Protein AF-0000000066900371 (afdb_homodimer)

InterPro domains:
  IPR001534 Transthyretin-like [PF01060] (32-111)
  IPR001534 Transthyretin-like [PTHR21700] (6-137)
  IPR038479 Transthyretin-like superfamily [G3DSA:2.60.40.3330] (25-135)

Structure (mmCIF, N/CA/C/O backbone):
data_AF-0000000066900371-model_v1
#
loop_
_entity.id
_entity.type
_entity.pdbx_description
1 polymer 'Uncharacterized protein'
#
loop_
_atom_site.group_PDB
_atom_site.id
_atom_site.type_symbol
_atom_site.label_atom_id
_atom_site.label_alt_id
_atom_site.label_comp_id
_atom_site.label_asym_id
_atom_site.label_entity_id
_atom_site.label_seq_id
_atom_site.pdbx_PDB_ins_code
_atom_site.Cartn_x
_atom_site.Cartn_y
_atom_site.Cartn_z
_atom_site.occupancy
_atom_site.B_iso_or_equiv
_atom_site.auth_seq_id
_atom_site.auth_comp_id
_atom_site.auth_asym_id
_atom_site.auth_atom_id
_atom_site.pdbx_PDB_model_num
ATOM 1 N N . MET A 1 1 ? -55.031 45.094 51.25 1 37.75 1 MET A N 1
ATOM 2 C CA . MET A 1 1 ? -53.656 44.938 50.781 1 37.75 1 MET A CA 1
ATOM 3 C C . MET A 1 1 ? -53.562 43.812 49.781 1 37.75 1 MET A C 1
ATOM 5 O O . MET A 1 1 ? -53.812 42.656 50.094 1 37.75 1 MET A O 1
ATOM 9 N N . ILE A 1 2 ? -53.969 44.094 48.469 1 46.59 2 ILE A N 1
ATOM 10 C CA . ILE A 1 2 ? -53.844 43.312 47.219 1 46.59 2 ILE A CA 1
ATOM 11 C C . ILE A 1 2 ? -52.406 42.812 47.062 1 46.59 2 ILE A C 1
ATOM 13 O O . ILE A 1 2 ? -51.469 43.625 47.062 1 46.59 2 ILE A O 1
ATOM 17 N N . PHE A 1 3 ? -52.031 41.625 47.625 1 47.84 3 PHE A N 1
ATOM 18 C CA . PHE A 1 3 ? -50.812 40.812 47.406 1 47.84 3 PHE A CA 1
ATOM 19 C C . PHE A 1 3 ? -50.531 40.719 45.906 1 47.84 3 PHE A C 1
ATOM 21 O O . PHE A 1 3 ? -51.281 40.062 45.156 1 47.84 3 PHE A O 1
ATOM 28 N N . CYS A 1 4 ? -50.031 41.781 45.219 1 42.09 4 CYS A N 1
ATOM 29 C CA . CYS A 1 4 ? -49.438 41.75 43.906 1 42.09 4 CYS A CA 1
ATOM 30 C C . CYS A 1 4 ? -48.406 40.625 43.781 1 42.09 4 CYS A C 1
ATOM 32 O O . CYS A 1 4 ? -47.375 40.656 44.469 1 42.09 4 CYS A O 1
ATOM 34 N N . TYR A 1 5 ? -48.812 39.344 43.625 1 45.69 5 TYR A N 1
ATOM 35 C CA . TYR A 1 5 ? -47.938 38.281 43.156 1 45.69 5 TYR A CA 1
ATOM 36 C C . TYR A 1 5 ? -47.094 38.719 42 1 45.69 5 TYR A C 1
ATOM 38 O O . TYR A 1 5 ? -47.625 39 40.906 1 45.69 5 TYR A O 1
ATOM 46 N N . LEU A 1 6 ? -46.094 39.594 42.188 1 44.38 6 LEU A N 1
ATOM 47 C CA . LEU A 1 6 ? -45 39.781 41.219 1 44.38 6 LEU A CA 1
ATOM 48 C C . LEU A 1 6 ? -44.562 38.438 40.688 1 44.38 6 LEU A C 1
ATOM 50 O O . LEU A 1 6 ? -44 37.594 41.438 1 44.38 6 LEU A O 1
ATOM 54 N N . PHE A 1 7 ? -45.25 37.812 39.75 1 47.62 7 PHE A N 1
ATOM 55 C CA . PHE A 1 7 ? -44.719 36.781 38.875 1 47.62 7 PHE A CA 1
ATOM 56 C C . PHE A 1 7 ? -43.344 37.156 38.344 1 47.62 7 PHE A C 1
ATOM 58 O O . PHE A 1 7 ? -43.219 38.062 37.531 1 47.62 7 PHE A O 1
ATOM 65 N N . VAL A 1 8 ? -42.344 37.156 39.25 1 44.81 8 VAL A N 1
ATOM 66 C CA . VAL A 1 8 ? -40.969 37.125 38.719 1 44.81 8 VAL A CA 1
ATOM 67 C C . VAL A 1 8 ? -40.844 36.094 37.625 1 44.81 8 VAL A C 1
ATOM 69 O O . VAL A 1 8 ? -40.969 34.875 37.875 1 44.81 8 VAL A O 1
ATOM 72 N N . LEU A 1 9 ? -41.406 36.312 36.469 1 45.47 9 LEU A N 1
ATOM 73 C CA . LEU A 1 9 ? -40.969 35.594 35.281 1 45.47 9 LEU A CA 1
ATOM 74 C C . LEU A 1 9 ? -39.438 35.469 35.219 1 45.47 9 LEU A C 1
ATOM 76 O O . LEU A 1 9 ? -38.781 36.5 35 1 45.47 9 LEU A O 1
ATOM 80 N N . PHE A 1 10 ? -38.844 34.688 36.156 1 49.06 10 PHE A N 1
ATOM 81 C CA . PHE A 1 10 ? -37.5 34.25 35.844 1 49.06 10 PHE A CA 1
ATOM 82 C C . PHE A 1 10 ? -37.375 33.875 34.375 1 49.06 10 PHE A C 1
ATOM 84 O O . PHE A 1 10 ? -37.906 32.844 33.969 1 49.06 10 PHE A O 1
ATOM 91 N N . GLY A 1 11 ? -37.5 34.875 33.5 1 44.97 11 GLY A N 1
ATOM 92 C CA . GLY A 1 11 ? -36.969 34.594 32.156 1 44.97 11 GLY A CA 1
ATOM 93 C C . GLY A 1 11 ? -35.688 33.812 32.188 1 44.97 11 GLY A C 1
ATOM 94 O O . GLY A 1 11 ? -34.625 34.344 32.562 1 44.97 11 GLY A O 1
ATOM 95 N N . LEU A 1 12 ? -35.656 32.531 32.625 1 49.94 12 LEU A N 1
ATOM 96 C CA . LEU A 1 12 ? -34.562 31.656 32.25 1 49.94 12 LEU A CA 1
ATOM 97 C C . LEU A 1 12 ? -34.062 31.984 30.844 1 49.94 12 LEU A C 1
ATOM 99 O O . LEU A 1 12 ? -34.688 31.656 29.844 1 49.94 12 LEU A O 1
ATOM 103 N N . GLY A 1 13 ? -33.469 33.156 30.688 1 48.66 13 GLY A N 1
ATOM 104 C CA . GLY A 1 13 ? -32.719 33.281 29.469 1 48.66 13 GLY A CA 1
ATOM 105 C C . GLY A 1 13 ? -31.906 32.062 29.109 1 48.66 13 GLY A C 1
ATOM 106 O O . GLY A 1 13 ? -31.094 31.594 29.922 1 48.66 13 GLY A O 1
ATOM 107 N N . ALA A 1 14 ? -32.469 31.141 28.312 1 50.81 14 ALA A N 1
ATOM 108 C CA . ALA A 1 14 ? -31.672 30.141 27.609 1 50.81 14 ALA A CA 1
ATOM 109 C C . ALA A 1 14 ? -30.344 30.719 27.125 1 50.81 14 ALA A C 1
ATOM 111 O O . ALA A 1 14 ? -30.312 31.516 26.188 1 50.81 14 ALA A O 1
ATOM 112 N N . PHE A 1 15 ? -29.469 30.953 28.047 1 50.47 15 PHE A N 1
ATOM 113 C CA . PHE A 1 15 ? -28.109 31.094 27.5 1 50.47 15 PHE A CA 1
ATOM 114 C C . PHE A 1 15 ? -27.797 29.953 26.531 1 50.47 15 PHE A C 1
ATOM 116 O O . PHE A 1 15 ? -27.734 28.797 26.922 1 50.47 15 PHE A O 1
ATOM 123 N N . SER A 1 16 ? -28.266 30.094 25.328 1 50.72 16 SER A N 1
ATOM 124 C CA . SER A 1 16 ? -27.641 29.266 24.312 1 50.72 16 SER A CA 1
ATOM 125 C C . SER A 1 16 ? -26.125 29.266 24.453 1 50.72 16 SER A C 1
ATOM 127 O O . SER A 1 16 ? -25.484 30.281 24.203 1 50.72 16 SER A O 1
ATOM 129 N N . VAL A 1 17 ? -25.625 28.578 25.453 1 52.56 17 VAL A N 1
ATOM 130 C CA . VAL A 1 17 ? -24.203 28.266 25.312 1 52.56 17 VAL A CA 1
ATOM 131 C C . VAL A 1 17 ? -23.906 27.812 23.891 1 52.56 17 VAL A C 1
ATOM 133 O O . VAL A 1 17 ? -24.328 26.734 23.484 1 52.56 17 VAL A O 1
ATOM 136 N N . ASN A 1 18 ? -24.016 28.688 22.938 1 49.22 18 ASN A N 1
ATOM 137 C CA . ASN A 1 18 ? -23.312 28.312 21.719 1 49.22 18 ASN A CA 1
ATOM 138 C C . ASN A 1 18 ? -21.953 27.719 22.016 1 49.22 18 ASN A C 1
ATOM 140 O O . ASN A 1 18 ? -21.016 28.422 22.391 1 49.22 18 ASN A O 1
ATOM 144 N N . THR A 1 19 ? -21.906 26.641 22.703 1 54.75 19 THR A N 1
ATOM 145 C CA . THR A 1 19 ? -20.609 25.969 22.656 1 54.75 19 THR A CA 1
ATOM 146 C C . THR A 1 19 ? -20.031 25.984 21.25 1 54.75 19 THR A C 1
ATOM 148 O O . THR A 1 19 ? -20.469 25.234 20.375 1 54.75 19 THR A O 1
ATOM 151 N N . GLY A 1 20 ? -19.781 27.094 20.703 1 54.5 20 GLY A N 1
ATOM 152 C CA . GLY A 1 20 ? -19.109 27.188 19.422 1 54.5 20 GLY A CA 1
ATOM 153 C C . GLY A 1 20 ? -18.062 26.109 19.203 1 54.5 20 GLY A C 1
ATOM 154 O O . GLY A 1 20 ? -17.062 26.062 19.938 1 54.5 20 GLY A O 1
ATOM 155 N N . VAL A 1 21 ? -18.516 24.953 18.922 1 59.62 21 VAL A N 1
ATOM 156 C CA . VAL A 1 21 ? -17.531 23.984 18.438 1 59.62 21 VAL A CA 1
ATOM 157 C C . VAL A 1 21 ? -16.562 24.656 17.469 1 59.62 21 VAL A C 1
ATOM 159 O O . VAL A 1 21 ? -16.984 25.219 16.469 1 59.62 21 VAL A O 1
ATOM 162 N N . THR A 1 22 ? -15.469 25.266 17.922 1 71.81 22 THR A N 1
ATOM 163 C CA . THR A 1 22 ? -14.547 26.031 17.094 1 71.81 22 THR A CA 1
ATOM 164 C C . THR A 1 22 ? -13.68 25.109 16.25 1 71.81 22 THR A C 1
ATOM 166 O O . THR A 1 22 ? -13.289 24.031 16.703 1 71.81 22 THR A O 1
ATOM 169 N N . ASP A 1 23 ? -13.695 25.375 14.969 1 77.06 23 ASP A N 1
ATOM 170 C CA . ASP A 1 23 ? -12.773 24.75 14.023 1 77.06 23 ASP A CA 1
ATOM 171 C C . ASP A 1 23 ? -11.328 24.906 14.5 1 77.06 23 ASP A C 1
ATOM 173 O O . ASP A 1 23 ? -10.977 25.906 15.125 1 77.06 23 ASP A O 1
ATOM 177 N N . SER A 1 24 ? -10.641 23.859 14.547 1 87.75 24 SER A N 1
ATOM 178 C CA . SER A 1 24 ? -9.211 23.906 14.828 1 87.75 24 SER A CA 1
ATOM 179 C C . SER A 1 24 ? -8.391 23.594 13.578 1 87.75 24 SER A C 1
ATOM 181 O O . SER A 1 24 ? -8.812 22.797 12.742 1 87.75 24 SER A O 1
ATOM 183 N N . ILE A 1 25 ? -7.273 24.359 13.461 1 91.69 25 ILE A N 1
ATOM 184 C CA . ILE A 1 25 ? -6.355 24.078 12.367 1 91.69 25 ILE A CA 1
ATOM 185 C C . ILE A 1 25 ? -5.555 22.812 12.664 1 91.69 25 ILE A C 1
ATOM 187 O O . ILE A 1 25 ? -4.941 22.703 13.727 1 91.69 25 ILE A O 1
ATOM 191 N N . GLN A 1 26 ? -5.641 21.891 11.812 1 95.56 26 GLN A N 1
ATOM 192 C CA . GLN A 1 26 ? -4.918 20.625 11.922 1 95.56 26 GLN A CA 1
ATOM 193 C C . GLN A 1 26 ? -4.066 20.375 10.68 1 95.56 26 GLN A C 1
ATOM 195 O O . GLN A 1 26 ? -4.512 20.609 9.555 1 95.56 26 GLN A O 1
ATOM 200 N N . GLY A 1 27 ? -2.766 19.969 10.906 1 97.19 27 GLY A N 1
ATOM 201 C CA . GLY A 1 27 ? -1.865 19.703 9.789 1 97.19 27 GLY A CA 1
ATOM 202 C C . GLY A 1 27 ? -1.035 18.453 9.984 1 97.19 27 GLY A C 1
ATOM 203 O O . GLY A 1 27 ? -1.006 17.875 11.07 1 97.19 27 GLY A O 1
ATOM 204 N N . VAL A 1 28 ? -0.455 18.047 8.938 1 97.81 28 VAL A N 1
ATOM 205 C CA . VAL A 1 28 ? 0.436 16.891 8.961 1 97.81 28 VAL A CA 1
ATOM 206 C C . VAL A 1 28 ? 1.537 17.062 7.918 1 97.81 28 VAL A C 1
ATOM 208 O O . VAL A 1 28 ? 1.296 17.609 6.836 1 97.81 28 VAL A O 1
ATOM 211 N N . THR A 1 29 ? 2.686 16.672 8.281 1 98.75 29 THR A N 1
ATOM 212 C CA . THR A 1 29 ? 3.805 16.594 7.348 1 98.75 29 THR A CA 1
ATOM 213 C C . THR A 1 29 ? 4.094 15.148 6.973 1 98.75 29 THR A C 1
ATOM 215 O O . THR A 1 29 ? 4.105 14.266 7.84 1 98.75 29 THR A O 1
ATOM 218 N N . VAL A 1 30 ? 4.219 14.906 5.676 1 98.69 30 VAL A N 1
ATOM 219 C CA . VAL A 1 30 ? 4.582 13.57 5.211 1 98.69 30 VAL A CA 1
ATOM 220 C C . VAL A 1 30 ? 5.91 13.625 4.457 1 98.69 30 VAL A C 1
ATOM 222 O O . VAL A 1 30 ? 6.121 14.508 3.623 1 98.69 30 VAL A O 1
ATOM 225 N N . ILE A 1 31 ? 6.797 12.727 4.805 1 98.81 31 ILE A N 1
ATOM 226 C CA . ILE A 1 31 ? 8.078 12.648 4.109 1 98.81 31 ILE A CA 1
ATOM 227 C C . ILE A 1 31 ? 8.305 11.219 3.617 1 98.81 31 ILE A C 1
ATOM 229 O O . ILE A 1 31 ? 7.707 10.273 4.133 1 98.81 31 ILE A O 1
ATOM 233 N N . GLY A 1 32 ? 9.125 11.094 2.627 1 98.62 32 GLY A N 1
ATOM 234 C CA . GLY A 1 32 ? 9.508 9.797 2.092 1 98.62 32 GLY A CA 1
ATOM 235 C C . GLY A 1 32 ? 10.406 9.891 0.872 1 98.62 32 GLY A C 1
ATOM 236 O O . GLY A 1 32 ? 10.836 10.984 0.495 1 98.62 32 GLY A O 1
ATOM 237 N N . LYS A 1 33 ? 10.75 8.719 0.377 1 98.56 33 LYS A N 1
ATOM 238 C CA . LYS A 1 33 ? 11.547 8.586 -0.844 1 98.56 33 LYS A CA 1
ATOM 239 C C . LYS A 1 33 ? 10.867 7.656 -1.843 1 98.56 33 LYS A C 1
ATOM 241 O O . LYS A 1 33 ? 10.469 6.543 -1.489 1 98.56 33 LYS A O 1
ATOM 246 N N . LEU A 1 34 ? 10.789 8.117 -3.047 1 98.56 34 LEU A N 1
ATOM 247 C CA . LEU A 1 34 ? 10.102 7.359 -4.09 1 98.56 34 LEU A CA 1
ATOM 248 C C . LEU A 1 34 ? 11.102 6.562 -4.922 1 98.56 34 LEU A C 1
ATOM 250 O O . LEU A 1 34 ? 12.133 7.094 -5.336 1 98.56 34 LEU A O 1
ATOM 254 N N . THR A 1 35 ? 10.734 5.312 -5.102 1 97.56 35 THR A N 1
ATOM 255 C CA . THR A 1 35 ? 11.57 4.477 -5.953 1 97.56 35 THR A CA 1
ATOM 256 C C . THR A 1 35 ? 10.727 3.746 -6.992 1 97.56 35 THR A C 1
ATOM 258 O O . THR A 1 35 ? 9.555 3.455 -6.754 1 97.56 35 THR A O 1
ATOM 261 N N . CYS A 1 36 ? 11.32 3.457 -8.094 1 96.06 36 CYS A N 1
ATOM 262 C CA . CYS A 1 36 ? 10.867 2.518 -9.109 1 96.06 36 CYS A CA 1
ATOM 263 C C . CYS A 1 36 ? 11.922 1.456 -9.383 1 96.06 36 CYS A C 1
ATOM 265 O O . CYS A 1 36 ? 12.977 1.757 -9.945 1 96.06 36 CYS A O 1
ATOM 267 N N . GLY A 1 37 ? 11.531 0.237 -9 1 93.94 37 GLY A N 1
ATOM 268 C CA . GLY A 1 37 ? 12.625 -0.718 -8.898 1 93.94 37 GLY A CA 1
ATOM 269 C C . GLY A 1 37 ? 13.664 -0.333 -7.859 1 93.94 37 GLY A C 1
ATOM 270 O O . GLY A 1 37 ? 13.32 -0.07 -6.703 1 93.94 37 GLY A O 1
ATOM 271 N N . THR A 1 38 ? 14.867 -0.348 -8.219 1 93.19 38 THR A N 1
ATOM 272 C CA . THR A 1 38 ? 15.938 -0.02 -7.285 1 93.19 38 THR A CA 1
ATOM 273 C C . THR A 1 38 ? 16.359 1.44 -7.43 1 93.19 38 THR A C 1
ATOM 275 O O . THR A 1 38 ? 17.234 1.913 -6.715 1 93.19 38 THR A O 1
ATOM 278 N N . LYS A 1 39 ? 15.656 2.133 -8.273 1 95.25 39 LYS A N 1
ATOM 279 C CA . LYS A 1 39 ? 16.109 3.49 -8.578 1 95.25 39 LYS A CA 1
ATOM 280 C C . LYS A 1 39 ? 15.203 4.527 -7.926 1 95.25 39 LYS A C 1
ATOM 282 O O . LYS A 1 39 ? 13.977 4.395 -7.949 1 95.25 39 LYS A O 1
ATOM 287 N N . SER A 1 40 ? 15.875 5.543 -7.449 1 97.44 40 SER A N 1
ATOM 288 C CA . SER A 1 40 ? 15.125 6.711 -7 1 97.44 40 SER A CA 1
ATOM 289 C C . SER A 1 40 ? 14.578 7.504 -8.18 1 97.44 40 SER A C 1
ATOM 291 O O . SER A 1 40 ? 15.25 7.66 -9.195 1 97.44 40 SER A O 1
ATOM 293 N N . ILE A 1 41 ? 13.383 8.023 -7.992 1 96.38 41 ILE A N 1
ATOM 294 C CA . ILE A 1 41 ? 12.773 8.711 -9.125 1 96.38 41 ILE A CA 1
ATOM 295 C C . ILE A 1 41 ? 12.461 10.156 -8.75 1 96.38 41 ILE A C 1
ATOM 297 O O . ILE A 1 41 ? 11.852 10.414 -7.707 1 96.38 41 ILE A O 1
ATOM 301 N N . SER A 1 42 ? 12.883 11.039 -9.602 1 96.75 42 SER A N 1
ATOM 302 C CA . SER A 1 42 ? 12.672 12.469 -9.398 1 96.75 42 SER A CA 1
ATOM 303 C C . SER A 1 42 ? 11.477 12.969 -10.203 1 96.75 42 SER A C 1
ATOM 305 O O . SER A 1 42 ? 11.039 12.312 -11.148 1 96.75 42 SER A O 1
ATOM 307 N N . GLY A 1 43 ? 10.906 14.07 -9.758 1 96.88 43 GLY A N 1
ATOM 308 C CA . GLY A 1 43 ? 9.891 14.75 -10.531 1 96.88 43 GLY A CA 1
ATOM 309 C C . GLY A 1 43 ? 8.516 14.117 -10.422 1 96.88 43 GLY A C 1
ATOM 310 O O . GLY A 1 43 ? 7.656 14.328 -11.273 1 96.88 43 GLY A O 1
ATOM 311 N N . VAL A 1 44 ? 8.375 13.32 -9.438 1 97.31 44 VAL A N 1
ATOM 312 C CA . VAL A 1 44 ? 7.086 12.664 -9.227 1 97.31 44 VAL A CA 1
ATOM 313 C C . VAL A 1 44 ? 6.168 13.578 -8.414 1 97.31 44 VAL A C 1
ATOM 315 O O . VAL A 1 44 ? 6.57 14.117 -7.383 1 97.31 44 VAL A O 1
ATOM 318 N N . GLU A 1 45 ? 4.973 13.68 -8.875 1 98 45 GLU A N 1
ATOM 319 C CA . GLU A 1 45 ? 3.98 14.531 -8.219 1 98 45 GLU A CA 1
ATOM 320 C C . GLU A 1 45 ? 3.4 13.852 -6.98 1 98 45 GLU A C 1
ATOM 322 O O . GLU A 1 45 ? 2.908 12.719 -7.062 1 98 45 GLU A O 1
ATOM 327 N N . VAL A 1 46 ? 3.469 14.602 -5.859 1 98.75 46 VAL A N 1
ATOM 328 C CA . VAL A 1 46 ? 2.928 14.141 -4.582 1 98.75 46 VAL A CA 1
ATOM 329 C C . VAL A 1 46 ? 1.941 15.172 -4.039 1 98.75 46 VAL A C 1
ATOM 331 O O . VAL A 1 46 ? 2.303 16.328 -3.82 1 98.75 46 VAL A O 1
ATOM 334 N N . GLN A 1 47 ? 0.717 14.656 -3.803 1 98.56 47 GLN A N 1
ATOM 335 C CA . GLN A 1 47 ? -0.327 15.539 -3.291 1 98.56 47 GLN A CA 1
ATOM 336 C C . GLN A 1 47 ? -0.818 15.07 -1.923 1 98.56 47 GLN A C 1
ATOM 338 O O . GLN A 1 47 ? -0.924 13.867 -1.67 1 98.56 47 GLN A O 1
ATOM 343 N N . ILE A 1 48 ? -1.155 16.047 -1.104 1 98.56 48 ILE A N 1
ATOM 344 C CA . ILE A 1 48 ? -1.827 15.742 0.154 1 98.56 48 ILE A CA 1
ATOM 345 C C . ILE A 1 48 ? -3.244 16.312 0.133 1 98.56 48 ILE A C 1
ATOM 347 O O . ILE A 1 48 ? -3.451 17.469 -0.243 1 98.56 48 ILE A O 1
ATOM 351 N N . TRP A 1 49 ? -4.141 15.414 0.438 1 97 49 TRP A N 1
ATOM 352 C CA . TRP A 1 49 ? -5.57 15.703 0.38 1 97 49 TRP A CA 1
ATOM 353 C C . TRP A 1 49 ? -6.219 15.531 1.748 1 97 49 TRP A C 1
ATOM 355 O O . TRP A 1 49 ? -5.668 14.852 2.621 1 97 49 TRP A O 1
ATOM 365 N N . ASN A 1 50 ? -7.293 16.188 1.987 1 96.81 50 ASN A N 1
ATOM 366 C CA . ASN A 1 50 ? -8.164 15.953 3.133 1 96.81 50 ASN A CA 1
ATOM 367 C C . ASN A 1 50 ? -9.531 15.422 2.695 1 96.81 50 ASN A C 1
ATOM 369 O O . ASN A 1 50 ? -10.219 16.047 1.893 1 96.81 50 ASN A O 1
ATOM 373 N N . LYS A 1 51 ? -9.812 14.258 3.23 1 93.81 51 LYS A N 1
ATOM 374 C CA . LYS A 1 51 ? -11.094 13.641 2.906 1 93.81 51 LYS A CA 1
ATOM 375 C C . LYS A 1 51 ? -12.242 14.352 3.617 1 93.81 51 LYS A C 1
ATOM 377 O O . LYS A 1 51 ? -12.141 14.664 4.805 1 93.81 51 LYS A O 1
ATOM 382 N N . ASN A 1 52 ? -13.312 14.523 2.912 1 87.12 52 ASN A N 1
ATOM 383 C CA . ASN A 1 52 ? -14.523 15.117 3.477 1 87.12 52 ASN A CA 1
ATOM 384 C C . ASN A 1 52 ? -15.727 14.195 3.307 1 87.12 52 ASN A C 1
ATOM 386 O O . ASN A 1 52 ? -15.734 13.328 2.426 1 87.12 52 ASN A O 1
ATOM 390 N N . THR A 1 53 ? -16.672 14.312 4.176 1 81.06 53 THR A N 1
ATOM 391 C CA . THR A 1 53 ? -17.875 13.469 4.121 1 81.06 53 THR A CA 1
ATOM 392 C C . THR A 1 53 ? -18.953 14.117 3.266 1 81.06 53 THR A C 1
ATOM 394 O O . THR A 1 53 ? -19.594 13.445 2.463 1 81.06 53 THR A O 1
ATOM 397 N N . ASP A 1 54 ? -19.141 15.367 3.332 1 80 54 ASP A N 1
ATOM 398 C CA . ASP A 1 54 ? -20.297 16.016 2.746 1 80 54 ASP A CA 1
ATOM 399 C C . ASP A 1 54 ? -19.922 16.766 1.468 1 80 54 ASP A C 1
ATOM 401 O O . ASP A 1 54 ? -20.781 17.031 0.623 1 80 54 ASP A O 1
ATOM 405 N N . ASP A 1 55 ? -18.766 17.125 1.34 1 82.12 55 ASP A N 1
ATOM 406 C CA . ASP A 1 55 ? -18.281 17.844 0.169 1 82.12 55 ASP A CA 1
ATOM 407 C C . ASP A 1 55 ? -17.047 17.172 -0.429 1 82.12 55 ASP A C 1
ATOM 409 O O . ASP A 1 55 ? -16.516 16.234 0.152 1 82.12 55 ASP A O 1
ATOM 413 N N . PRO A 1 56 ? -16.719 17.578 -1.689 1 88.38 56 PRO A N 1
ATOM 414 C CA . PRO A 1 56 ? -15.531 17 -2.311 1 88.38 56 PRO A CA 1
ATOM 415 C C . PRO A 1 56 ? -14.273 17.156 -1.457 1 88.38 56 PRO A C 1
ATOM 417 O O . PRO A 1 56 ? -14.172 18.109 -0.682 1 88.38 56 PRO A O 1
ATOM 420 N N . ASP A 1 57 ? -13.359 16.203 -1.676 1 92.62 57 ASP A N 1
ATOM 421 C CA . ASP A 1 57 ? -12.086 16.25 -0.954 1 92.62 57 ASP A CA 1
ATOM 422 C C . ASP A 1 57 ? -11.312 17.516 -1.295 1 92.62 57 ASP A C 1
ATOM 424 O O . ASP A 1 57 ? -11.461 18.062 -2.391 1 92.62 57 ASP A O 1
ATOM 428 N N . ASP A 1 58 ? -10.508 17.984 -0.328 1 94.19 58 ASP A N 1
ATOM 429 C CA . ASP A 1 58 ? -9.719 19.188 -0.517 1 94.19 58 ASP A CA 1
ATOM 430 C C . ASP A 1 58 ? -8.258 18.859 -0.803 1 94.19 58 ASP A C 1
ATOM 432 O O . ASP A 1 58 ? -7.629 18.109 -0.055 1 94.19 58 ASP A O 1
ATOM 436 N N . LEU A 1 59 ? -7.801 19.438 -1.886 1 96.81 59 LEU A N 1
ATOM 437 C CA . LEU A 1 59 ? -6.359 19.422 -2.104 1 96.81 59 LEU A CA 1
ATOM 438 C C . LEU A 1 59 ? -5.664 20.438 -1.206 1 96.81 59 LEU A C 1
ATOM 440 O O . LEU A 1 59 ? -5.938 21.641 -1.291 1 96.81 59 LEU A O 1
ATOM 444 N N . LEU A 1 60 ? -4.773 19.938 -0.385 1 97.94 60 LEU A N 1
ATOM 445 C CA . LEU A 1 60 ? -4.145 20.828 0.59 1 97.94 60 LEU A CA 1
ATOM 446 C C . LEU A 1 60 ? -2.83 21.375 0.051 1 97.94 60 LEU A C 1
ATOM 448 O O . LEU A 1 60 ? -2.486 22.531 0.312 1 97.94 60 LEU A O 1
ATOM 452 N N . ASN A 1 61 ? -2.092 20.516 -0.592 1 98.62 61 ASN A N 1
ATOM 453 C CA . ASN A 1 61 ? -0.792 20.922 -1.116 1 98.62 61 ASN A CA 1
ATOM 454 C C . ASN A 1 61 ? -0.273 19.938 -2.158 1 98.62 61 ASN A C 1
ATOM 456 O O . ASN A 1 61 ? -0.76 18.812 -2.25 1 98.62 61 ASN A O 1
ATOM 460 N N . THR A 1 62 ? 0.636 20.391 -2.982 1 98.69 62 THR A N 1
ATOM 461 C CA . THR A 1 62 ? 1.329 19.578 -3.977 1 98.69 62 THR A CA 1
ATOM 462 C C . THR A 1 62 ? 2.836 19.797 -3.906 1 98.69 62 THR A C 1
ATOM 464 O O . THR A 1 62 ? 3.291 20.938 -3.732 1 98.69 62 THR A O 1
ATOM 467 N N . THR A 1 63 ? 3.557 18.781 -3.994 1 98.75 63 THR A N 1
ATOM 468 C CA . THR A 1 63 ? 5.008 18.859 -4.113 1 98.75 63 THR A CA 1
ATOM 469 C C . THR A 1 63 ? 5.52 17.875 -5.16 1 98.75 63 THR A C 1
ATOM 471 O O . THR A 1 63 ? 4.734 17.156 -5.789 1 98.75 63 THR A O 1
ATOM 474 N N . TYR A 1 64 ? 6.867 17.859 -5.398 1 98.69 64 TYR A N 1
ATOM 475 C CA . TYR A 1 64 ? 7.523 16.953 -6.324 1 98.69 64 TYR A CA 1
ATOM 476 C C . TYR A 1 64 ? 8.781 16.359 -5.707 1 98.69 64 TYR A C 1
ATOM 478 O O . TYR A 1 64 ? 9.5 17.047 -4.973 1 98.69 64 TYR A O 1
ATOM 486 N N . SER A 1 65 ? 8.938 15.102 -6.016 1 98.75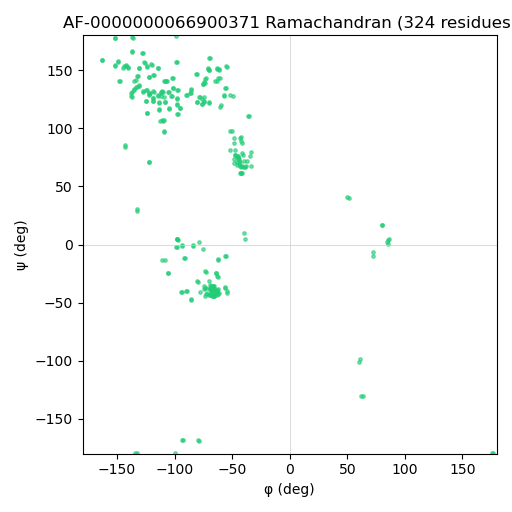 65 SER A N 1
ATOM 487 C CA . SER A 1 65 ? 10.156 14.484 -5.508 1 98.75 65 SER A CA 1
ATOM 488 C C . SER A 1 65 ? 11.406 15.133 -6.102 1 98.75 65 SER A C 1
ATOM 490 O O . SER A 1 65 ? 11.383 15.586 -7.246 1 98.75 65 SER A O 1
ATOM 492 N N . ASP A 1 66 ? 12.469 15.109 -5.355 1 98.56 66 ASP A N 1
ATOM 493 C CA . ASP A 1 66 ? 13.711 15.734 -5.801 1 98.56 66 ASP A CA 1
ATOM 494 C C . ASP A 1 66 ? 14.602 14.727 -6.52 1 98.56 66 ASP A C 1
ATOM 496 O O . ASP A 1 66 ? 14.156 13.641 -6.895 1 98.56 66 ASP A O 1
ATOM 500 N N . ALA A 1 67 ? 15.852 15.086 -6.762 1 97.81 67 ALA A N 1
ATOM 501 C CA . ALA A 1 67 ? 16.781 14.289 -7.555 1 97.81 67 ALA A CA 1
ATOM 502 C C . ALA A 1 67 ? 17.062 12.945 -6.883 1 97.81 67 ALA A C 1
ATOM 504 O O . ALA A 1 67 ? 17.438 11.977 -7.551 1 97.81 67 ALA A O 1
ATOM 505 N N . LYS A 1 68 ? 16.906 12.891 -5.625 1 98.06 68 LYS A N 1
ATOM 506 C CA . LYS A 1 68 ? 17.156 11.648 -4.891 1 98.06 68 LYS A CA 1
ATOM 507 C C . LYS A 1 68 ? 15.859 10.891 -4.629 1 98.06 68 LYS A C 1
ATOM 509 O O . LYS A 1 68 ? 15.852 9.906 -3.891 1 98.06 68 LYS A O 1
ATOM 514 N N . GLY A 1 69 ? 14.781 11.367 -5.137 1 98.5 69 GLY A N 1
ATOM 515 C CA . GLY A 1 69 ? 13.477 10.734 -4.965 1 98.5 69 GLY A CA 1
ATOM 516 C C . GLY A 1 69 ? 12.781 11.156 -3.686 1 98.5 69 GLY A C 1
ATOM 517 O O . GLY A 1 69 ? 11.711 10.633 -3.359 1 98.5 69 GLY A O 1
ATOM 518 N N . ALA A 1 70 ? 13.383 12.086 -2.961 1 98.81 70 ALA A N 1
ATOM 519 C CA . ALA A 1 70 ? 12.828 12.492 -1.673 1 98.81 70 ALA A CA 1
ATOM 520 C C . ALA A 1 70 ? 11.703 13.508 -1.857 1 98.81 70 ALA A C 1
ATOM 522 O O . ALA A 1 70 ? 11.742 14.328 -2.779 1 98.81 70 ALA A O 1
ATOM 523 N N . PHE A 1 71 ? 10.742 13.43 -0.972 1 98.81 71 PHE A N 1
ATOM 524 C CA . PHE A 1 71 ? 9.688 14.438 -0.959 1 98.81 71 PHE A CA 1
ATOM 525 C C . PHE A 1 71 ? 9.312 14.812 0.471 1 98.81 71 PHE A C 1
ATOM 527 O O . PHE A 1 71 ? 9.531 14.031 1.398 1 98.81 71 PHE A O 1
ATOM 534 N N . GLU A 1 72 ? 8.867 15.992 0.617 1 98.88 72 GLU A N 1
ATOM 535 C CA . GLU A 1 72 ? 8.227 16.531 1.815 1 98.88 72 GLU A CA 1
ATOM 536 C C . GLU A 1 72 ? 7.004 17.375 1.46 1 98.88 72 GLU A C 1
ATOM 538 O O . GLU A 1 72 ? 7.078 18.266 0.615 1 98.88 72 GLU A O 1
ATOM 543 N N . VAL A 1 73 ? 5.891 17.016 2.1 1 98.81 73 VAL A N 1
ATOM 544 C CA . VAL A 1 73 ? 4.68 17.781 1.812 1 98.81 73 VAL A CA 1
ATOM 545 C C . VAL A 1 73 ? 3.926 18.062 3.111 1 98.81 73 VAL A C 1
ATOM 547 O O . VAL A 1 73 ? 3.766 17.172 3.947 1 98.81 73 VAL A O 1
ATOM 550 N N . TYR A 1 74 ? 3.588 19.25 3.266 1 98.69 74 TYR A N 1
ATOM 551 C CA . TYR A 1 74 ? 2.77 19.688 4.395 1 98.69 74 TYR A CA 1
ATOM 552 C C . TYR A 1 74 ? 1.376 20.094 3.93 1 98.69 74 TYR A C 1
ATOM 554 O O . TYR A 1 74 ? 1.227 20.766 2.91 1 98.69 74 TYR A O 1
ATOM 562 N N . GLY A 1 75 ? 0.392 19.562 4.637 1 98.38 75 GLY A N 1
ATOM 563 C CA . GLY A 1 75 ? -0.982 19.984 4.414 1 98.38 75 GLY A CA 1
ATOM 564 C C . GLY A 1 75 ? -1.723 20.312 5.695 1 98.38 75 GLY A C 1
ATOM 565 O O . GLY A 1 75 ? -1.491 19.688 6.73 1 98.38 75 GLY A O 1
ATOM 566 N N . GLU A 1 76 ? -2.547 21.266 5.605 1 96.88 76 GLU A N 1
ATOM 567 C CA . GLU A 1 76 ? -3.371 21.625 6.758 1 96.88 76 GLU A CA 1
ATOM 568 C C . GLU A 1 76 ? -4.777 22.031 6.324 1 96.88 76 GLU A C 1
ATOM 570 O O . GLU A 1 76 ? -5.004 22.375 5.16 1 96.88 76 GLU A O 1
ATOM 575 N N . ASP A 1 77 ? -5.668 21.859 7.211 1 94.19 77 ASP A N 1
ATOM 576 C CA . ASP A 1 77 ? -7.062 22.234 7 1 94.19 77 ASP A CA 1
ATOM 577 C C . ASP A 1 77 ? -7.746 22.578 8.32 1 94.19 77 ASP A C 1
ATOM 579 O O . ASP A 1 77 ? -7.297 22.156 9.383 1 94.19 77 ASP A O 1
ATOM 583 N N . LYS A 1 78 ? -8.758 23.406 8.203 1 91.44 78 LYS A N 1
ATOM 584 C CA . LYS A 1 78 ? -9.57 23.781 9.352 1 91.44 78 LYS A CA 1
ATOM 585 C C . LYS A 1 78 ? -10.812 22.906 9.461 1 91.44 78 LYS A C 1
ATOM 587 O O . LYS A 1 78 ? -11.602 22.812 8.523 1 91.44 78 LYS A O 1
ATOM 592 N N . GLU A 1 79 ? -10.891 22.172 10.57 1 87.31 79 GLU A N 1
ATOM 593 C CA . GLU A 1 79 ? -12.039 21.297 10.773 1 87.31 79 GLU A CA 1
ATOM 594 C C . GLU A 1 79 ? -12.43 21.234 12.242 1 87.31 79 GLU A C 1
ATOM 596 O O . GLU A 1 79 ? -11.594 21.422 13.125 1 87.31 79 GLU A O 1
ATOM 601 N N . VAL A 1 80 ? -13.734 20.984 12.469 1 84 80 VAL A N 1
ATOM 602 C CA . VAL A 1 80 ? -14.234 20.812 13.828 1 84 80 VAL A CA 1
ATOM 603 C C . VAL A 1 80 ? -13.773 19.469 14.383 1 84 80 VAL A C 1
ATOM 605 O O . VAL A 1 80 ? -13.352 19.375 15.539 1 84 80 VAL A O 1
ATOM 608 N N . THR A 1 81 ? -13.875 18.531 13.539 1 86.38 81 THR A N 1
ATOM 609 C CA . THR A 1 81 ? -13.391 17.203 13.914 1 86.38 81 THR A CA 1
ATOM 610 C C . THR A 1 81 ? -12.008 16.953 13.32 1 86.38 81 THR A C 1
ATOM 612 O O . THR A 1 81 ? -11.406 17.844 12.719 1 86.38 81 THR A O 1
ATOM 615 N N . ALA A 1 82 ? -11.469 15.797 13.562 1 90.75 82 ALA A N 1
ATOM 616 C CA . ALA A 1 82 ? -10.148 15.461 13.031 1 90.75 82 ALA A CA 1
ATOM 617 C C . ALA A 1 82 ? -10.172 15.406 11.508 1 90.75 82 ALA A C 1
ATOM 619 O O . ALA A 1 82 ? -11.125 14.906 10.906 1 90.75 82 ALA A O 1
ATOM 620 N N . ILE A 1 83 ? -9.109 15.914 10.969 1 94 83 ILE A N 1
ATOM 621 C CA . ILE A 1 83 ? -8.961 15.766 9.523 1 94 83 ILE A CA 1
ATOM 622 C C . ILE A 1 83 ? -8.688 14.305 9.188 1 94 83 ILE A C 1
ATOM 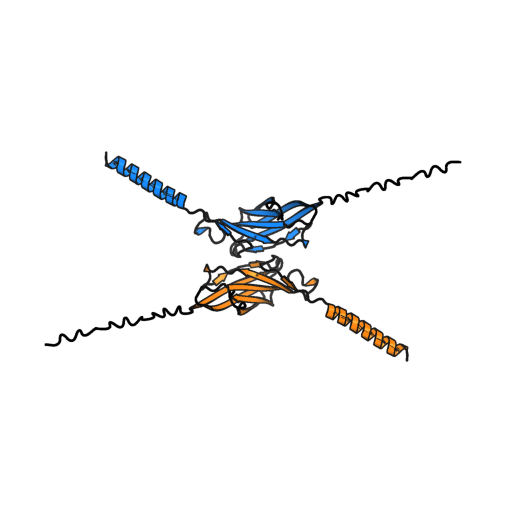624 O O . ILE A 1 83 ? -8.281 13.523 10.055 1 94 83 ILE A O 1
ATOM 628 N N . GLU A 1 84 ? -8.922 13.938 7.914 1 93.38 84 GLU A N 1
ATOM 629 C CA . GLU A 1 84 ? -8.617 12.617 7.379 1 93.38 84 GLU A CA 1
ATOM 630 C C . GLU A 1 84 ? -7.676 12.703 6.18 1 93.38 84 GLU A C 1
ATOM 632 O O . GLU A 1 84 ? -8.086 12.445 5.047 1 93.38 84 GLU A O 1
ATOM 637 N N . PRO A 1 85 ? -6.438 13.055 6.496 1 96.62 85 PRO A N 1
ATOM 638 C CA . PRO A 1 85 ? -5.496 13.281 5.398 1 96.62 85 PRO A CA 1
ATOM 639 C C . PRO A 1 85 ? -5.109 11.992 4.68 1 96.62 85 PRO A C 1
ATOM 641 O O . PRO A 1 85 ? -5.094 10.922 5.289 1 96.62 85 PRO A O 1
ATOM 644 N N . TYR A 1 86 ? -4.793 12.062 3.369 1 96.12 86 TYR A N 1
ATOM 645 C CA . TYR A 1 86 ? -4.215 10.977 2.584 1 96.12 86 TYR A CA 1
ATOM 646 C C . TYR A 1 86 ? -3.314 11.523 1.481 1 96.12 86 TYR A C 1
ATOM 648 O O . TYR A 1 86 ? -3.432 12.688 1.097 1 96.12 86 TYR A O 1
ATOM 656 N N . LEU A 1 87 ? -2.479 10.688 1.079 1 98.06 87 LEU A N 1
ATOM 657 C CA . LEU A 1 87 ? -1.529 11.055 0.033 1 98.06 87 LEU A CA 1
ATOM 658 C C . LEU A 1 87 ? -1.951 10.477 -1.312 1 98.06 87 LEU A C 1
ATOM 660 O O . LEU A 1 87 ? -2.451 9.352 -1.379 1 98.06 87 LEU A O 1
ATOM 664 N N . VAL A 1 88 ? -1.703 11.258 -2.334 1 97.56 88 VAL A N 1
ATOM 665 C CA . VAL A 1 88 ? -1.841 10.773 -3.703 1 97.56 88 VAL A CA 1
ATOM 666 C C . VAL A 1 88 ? -0.517 10.938 -4.445 1 97.56 88 VAL A C 1
ATOM 668 O O . VAL A 1 88 ? 0.067 12.023 -4.449 1 97.56 88 VAL A O 1
ATOM 671 N N . ILE A 1 89 ? -0.112 9.875 -5.039 1 97.88 89 ILE A N 1
ATOM 672 C CA . ILE A 1 89 ? 1.109 9.898 -5.836 1 97.88 89 ILE A CA 1
ATOM 673 C C . ILE A 1 89 ? 0.789 9.547 -7.285 1 97.88 89 ILE A C 1
ATOM 675 O O . ILE A 1 89 ? 0.172 8.508 -7.555 1 97.88 89 ILE A O 1
ATOM 679 N N . LYS A 1 90 ? 1.197 10.406 -8.156 1 94.88 90 LYS A N 1
ATOM 680 C CA . LYS A 1 90 ? 1.004 10.211 -9.594 1 94.88 90 LYS A CA 1
ATOM 681 C C . LYS A 1 90 ? 2.324 9.898 -10.289 1 94.88 90 LYS A C 1
ATOM 683 O O . LYS A 1 90 ? 3.26 10.703 -10.258 1 94.88 90 LYS A O 1
ATOM 688 N N . HIS A 1 91 ? 2.312 8.781 -10.922 1 93.94 91 HIS A N 1
ATOM 689 C CA . HIS A 1 91 ? 3.58 8.344 -11.484 1 93.94 91 HIS A CA 1
ATOM 690 C C . HIS A 1 91 ? 3.359 7.48 -12.727 1 93.94 91 HIS A C 1
ATOM 692 O O . HIS A 1 91 ? 2.219 7.285 -13.156 1 93.94 91 HIS A O 1
ATOM 698 N N . ASN A 1 92 ? 4.43 7.09 -13.312 1 90.56 92 ASN A N 1
ATOM 699 C CA . ASN A 1 92 ? 4.352 6.215 -14.477 1 90.56 92 ASN A CA 1
ATOM 700 C C . ASN A 1 92 ? 5.32 5.043 -14.359 1 90.56 92 ASN A C 1
ATOM 702 O O . ASN A 1 92 ? 5.797 4.52 -15.375 1 90.56 92 ASN A O 1
ATOM 706 N N . CYS A 1 93 ? 5.516 4.734 -13.125 1 90.12 93 CYS A N 1
ATOM 707 C CA . CYS A 1 93 ? 6.379 3.588 -12.875 1 90.12 93 CYS A CA 1
ATOM 708 C C . CYS A 1 93 ? 5.867 2.35 -13.602 1 90.12 93 CYS A C 1
ATOM 710 O O . CYS A 1 93 ? 4.676 2.041 -13.547 1 90.12 93 CYS A O 1
ATOM 712 N N . ASN A 1 94 ? 6.766 1.574 -14.297 1 75 94 ASN A N 1
ATOM 713 C CA . ASN A 1 94 ? 6.523 0.344 -15.047 1 75 94 ASN A CA 1
ATOM 714 C C . ASN A 1 94 ? 5.781 0.616 -16.344 1 75 94 ASN A C 1
ATOM 716 O O . ASN A 1 94 ? 5.359 -0.318 -17.031 1 75 94 ASN A O 1
ATOM 720 N N . ASN A 1 95 ? 5.375 1.73 -16.578 1 67.06 95 ASN A N 1
ATOM 721 C CA . ASN A 1 95 ? 4.695 2.051 -17.828 1 67.06 95 ASN A CA 1
ATOM 722 C C . ASN A 1 95 ? 5.539 2.965 -18.719 1 67.06 95 ASN A C 1
ATOM 724 O O . ASN A 1 95 ? 5.18 3.234 -19.859 1 67.06 95 ASN A O 1
ATOM 728 N N . GLY A 1 96 ? 6.566 3.537 -18.156 1 55.78 96 GLY A N 1
ATOM 729 C CA . GLY A 1 96 ? 7.277 4.625 -18.812 1 55.78 96 GLY A CA 1
ATOM 730 C C . GLY A 1 96 ? 7.758 4.27 -20.203 1 55.78 96 GLY A C 1
ATOM 731 O O . GLY A 1 96 ? 7.691 5.098 -21.125 1 55.78 96 GLY A O 1
ATOM 732 N N . ILE A 1 97 ? 8.211 3.168 -20.297 1 49.94 97 ILE A N 1
ATOM 733 C CA . ILE A 1 97 ? 8.812 2.863 -21.594 1 49.94 97 ILE A CA 1
ATOM 734 C C . ILE A 1 97 ? 7.719 2.502 -22.594 1 49.94 97 ILE A C 1
ATOM 736 O O . ILE A 1 97 ? 7.797 2.877 -23.766 1 49.94 97 ILE A O 1
ATOM 740 N N . ILE A 1 98 ? 6.727 1.949 -22.109 1 54.16 98 ILE A N 1
ATOM 741 C CA . ILE A 1 98 ? 5.727 1.432 -23.047 1 54.16 98 ILE A CA 1
ATOM 742 C C . ILE A 1 98 ? 4.75 2.543 -23.422 1 54.16 98 ILE A C 1
ATOM 744 O O . ILE A 1 98 ? 4.418 2.711 -24.594 1 54.16 98 ILE A O 1
ATOM 748 N N . ASN A 1 99 ? 4.293 3.229 -22.484 1 63.12 99 ASN A N 1
ATOM 749 C CA . ASN A 1 99 ? 3.398 4.352 -22.734 1 63.12 99 ASN A CA 1
ATOM 750 C C . ASN A 1 99 ? 3.652 5.5 -21.766 1 63.12 99 ASN A C 1
ATOM 752 O O . ASN A 1 99 ? 3.043 5.562 -20.688 1 63.12 99 ASN A O 1
ATOM 756 N N . PRO A 1 100 ? 4.625 6.273 -22.156 1 63.88 100 PRO A N 1
ATOM 757 C CA . PRO A 1 100 ? 4.988 7.371 -21.266 1 63.88 100 PRO A CA 1
ATOM 758 C C . PRO A 1 100 ? 3.807 8.273 -20.922 1 63.88 100 PRO A C 1
ATOM 760 O O . PRO A 1 100 ? 3.873 9.055 -19.969 1 63.88 100 PRO A O 1
ATOM 763 N N . LYS A 1 101 ? 2.703 8.07 -21.625 1 72.25 101 LYS A N 1
ATOM 764 C CA . LYS A 1 101 ? 1.571 8.961 -21.406 1 72.25 101 LYS A CA 1
ATOM 765 C C . LYS A 1 101 ? 0.611 8.383 -20.375 1 72.25 101 LYS A C 1
ATOM 767 O O . LYS A 1 101 ? -0.362 9.031 -19.984 1 72.25 101 LYS A O 1
ATOM 772 N N . CYS A 1 102 ? 0.998 7.238 -19.938 1 82.06 102 CYS A N 1
ATOM 773 C CA . CYS A 1 102 ? 0.134 6.645 -18.922 1 82.06 102 CYS A CA 1
ATOM 774 C C . CYS A 1 102 ? 0.509 7.133 -17.531 1 82.06 102 CYS A C 1
ATOM 776 O O . CYS A 1 102 ? 1.691 7.254 -17.219 1 82.06 102 CYS A O 1
ATOM 778 N N . THR A 1 103 ? -0.51 7.57 -16.844 1 87.56 103 THR A N 1
ATOM 779 C CA . THR A 1 103 ? -0.298 8 -15.461 1 87.56 103 THR A CA 1
ATOM 780 C C . THR A 1 103 ? -0.984 7.047 -14.492 1 87.56 103 THR A C 1
ATOM 782 O O . THR A 1 103 ? -2.121 6.625 -14.719 1 87.56 103 THR A O 1
ATOM 785 N N . ILE A 1 104 ? -0.231 6.656 -13.547 1 90.94 104 ILE A N 1
ATOM 786 C CA . ILE A 1 104 ? -0.754 5.844 -12.453 1 90.94 104 ILE A CA 1
ATOM 787 C C . ILE A 1 104 ? -0.983 6.723 -11.219 1 90.94 104 ILE A C 1
ATOM 789 O O . ILE A 1 104 ? -0.146 7.562 -10.891 1 90.94 104 ILE A O 1
ATOM 793 N N . THR A 1 105 ? -2.117 6.516 -10.625 1 92.56 105 THR A N 1
ATOM 794 C CA . THR A 1 105 ? -2.438 7.234 -9.398 1 92.56 105 THR A CA 1
ATOM 795 C C . THR A 1 105 ? -2.645 6.262 -8.242 1 92.56 105 THR A C 1
ATOM 797 O O . THR A 1 105 ? -3.461 5.34 -8.336 1 92.56 105 THR A O 1
ATOM 800 N N . ASP A 1 106 ? -1.873 6.492 -7.223 1 93.69 106 ASP A N 1
ATOM 801 C CA . ASP A 1 106 ? -1.987 5.684 -6.012 1 93.69 106 ASP A CA 1
ATOM 802 C C . ASP A 1 106 ? -2.277 6.559 -4.793 1 93.69 106 ASP A C 1
ATOM 804 O O . ASP A 1 106 ? -1.712 7.648 -4.656 1 93.69 106 ASP A O 1
ATOM 808 N N . ALA A 1 107 ? -3.084 5.988 -3.898 1 95.56 107 ALA A N 1
ATOM 809 C CA . ALA A 1 107 ? -3.365 6.691 -2.65 1 95.56 107 ALA A CA 1
ATOM 810 C C . ALA A 1 107 ? -2.789 5.938 -1.454 1 95.56 107 ALA A C 1
ATOM 812 O O . ALA A 1 107 ? -2.641 4.715 -1.498 1 95.56 107 ALA A O 1
ATOM 813 N N . TYR A 1 108 ? -2.48 6.719 -0.462 1 96 108 TYR A N 1
ATOM 814 C CA . TYR A 1 108 ? -1.94 6.188 0.785 1 96 108 TYR A CA 1
ATOM 815 C C . TYR A 1 108 ? -2.619 6.828 1.989 1 96 108 TYR A C 1
ATOM 817 O O . TYR A 1 108 ? -2.719 8.055 2.074 1 96 108 TYR A O 1
ATOM 825 N N . LEU A 1 109 ? -2.961 5.965 2.846 1 92 109 LEU A N 1
ATOM 826 C CA . LEU A 1 109 ? -3.559 6.461 4.082 1 92 109 LEU A CA 1
ATOM 827 C C . LEU A 1 109 ? -2.498 7.062 4.996 1 92 109 LEU A C 1
ATOM 829 O O . LEU A 1 109 ? -1.407 6.508 5.137 1 92 109 LEU A O 1
ATOM 833 N N . ILE A 1 110 ? -2.871 8.195 5.582 1 94.75 110 ILE A N 1
ATOM 834 C CA . ILE A 1 110 ? -2.061 8.758 6.656 1 94.75 110 ILE A CA 1
ATOM 835 C C . ILE A 1 110 ? -2.748 8.523 8 1 94.75 110 ILE A C 1
ATOM 837 O O . ILE A 1 110 ? -3.83 9.055 8.258 1 94.75 110 ILE A O 1
ATOM 841 N N . PRO A 1 111 ? -2.115 7.793 8.859 1 91.19 111 PRO A N 1
ATOM 842 C CA . PRO A 1 111 ? -2.754 7.516 10.141 1 91.19 111 PRO A CA 1
ATOM 843 C C . PRO A 1 111 ? -3.014 8.781 10.961 1 91.19 111 PRO A C 1
ATOM 845 O O . PRO A 1 111 ? -2.166 9.672 11.008 1 91.19 111 PRO A O 1
ATOM 848 N N . LYS A 1 112 ? -4.133 8.812 11.672 1 90.06 112 LYS A N 1
ATOM 849 C CA . LYS A 1 112 ? -4.57 9.992 12.414 1 90.06 112 LYS A CA 1
ATOM 850 C C . LYS A 1 112 ? -3.576 10.352 13.516 1 90.06 112 LYS A C 1
ATOM 852 O O . LYS A 1 112 ? -3.439 11.523 13.875 1 90.06 112 LYS A O 1
ATOM 857 N N . LYS A 1 113 ? -2.92 9.398 13.961 1 89.12 113 LYS A N 1
ATOM 858 C CA . LYS A 1 113 ? -1.987 9.625 15.055 1 89.12 113 LYS A CA 1
ATOM 859 C C . LYS A 1 113 ? -0.878 10.594 14.648 1 89.12 113 LYS A C 1
ATOM 861 O O . LYS A 1 113 ? -0.15 11.109 15.5 1 89.12 113 LYS A O 1
ATOM 866 N N . PHE A 1 114 ? -0.807 10.812 13.398 1 94.62 114 PHE A N 1
ATOM 867 C CA . PHE A 1 114 ? 0.283 11.664 12.938 1 94.62 114 PHE A CA 1
ATOM 868 C C . PHE A 1 114 ? -0.198 13.094 12.727 1 94.62 114 PHE A C 1
ATOM 870 O O . PHE A 1 114 ? 0.586 13.969 12.352 1 94.62 114 PHE A O 1
ATOM 877 N N . ILE A 1 115 ? -1.418 13.32 12.93 1 94.94 115 ILE A N 1
ATOM 878 C CA . ILE A 1 115 ? -1.883 14.703 12.875 1 94.94 115 ILE A CA 1
ATOM 879 C C . ILE A 1 115 ? -1.102 15.547 13.875 1 94.94 115 ILE A C 1
ATOM 881 O O . ILE A 1 115 ? -0.983 15.18 15.047 1 94.94 115 ILE A O 1
ATOM 885 N N . GLY A 1 116 ? -0.557 16.641 13.445 1 96.25 116 GLY A N 1
ATOM 886 C CA . GLY A 1 116 ? 0.286 17.484 14.273 1 96.25 116 GLY A CA 1
ATOM 887 C C . GLY A 1 116 ? 1.734 17.047 14.305 1 96.25 116 GLY A C 1
ATOM 888 O O . GLY A 1 116 ? 2.555 17.625 15.016 1 96.25 116 GLY A O 1
ATOM 889 N N . LYS A 1 117 ? 1.995 15.961 13.555 1 96.81 117 LYS A N 1
ATOM 890 C CA . LYS A 1 117 ? 3.34 15.391 13.547 1 96.81 117 LYS A CA 1
ATOM 891 C C . LYS A 1 117 ? 3.809 15.102 12.125 1 96.81 117 LYS A C 1
ATOM 893 O O . LYS A 1 117 ? 3.172 15.531 11.156 1 96.81 117 LYS A O 1
ATOM 898 N N . THR A 1 118 ? 4.992 14.578 12.039 1 97.94 118 THR A N 1
ATOM 899 C CA . THR A 1 118 ? 5.543 14.133 10.758 1 97.94 118 THR A CA 1
ATOM 900 C C . THR A 1 118 ? 5.359 12.633 10.586 1 97.94 118 THR A C 1
ATOM 902 O O . THR A 1 118 ? 5.688 11.852 11.484 1 97.94 118 THR A O 1
ATOM 905 N N . TYR A 1 119 ? 4.785 12.297 9.523 1 97.38 119 TYR A N 1
ATOM 906 C CA . TYR A 1 119 ? 4.672 10.898 9.109 1 97.38 119 TYR A CA 1
ATOM 907 C C . TYR A 1 119 ? 5.75 10.539 8.094 1 97.38 119 TYR A C 1
ATOM 909 O O . TYR A 1 119 ? 5.699 10.984 6.941 1 97.38 119 TYR A O 1
ATOM 917 N N . ASP A 1 120 ? 6.637 9.68 8.562 1 97.81 120 ASP A N 1
ATOM 918 C CA . ASP A 1 120 ? 7.707 9.242 7.672 1 97.81 120 ASP A CA 1
ATOM 919 C C . ASP A 1 120 ? 7.379 7.891 7.039 1 97.81 120 ASP A C 1
ATOM 921 O O . ASP A 1 120 ? 7.297 6.875 7.738 1 97.81 120 ASP A O 1
ATOM 925 N N . MET A 1 121 ? 7.34 7.938 5.715 1 97.19 121 MET A N 1
ATOM 926 C CA . MET A 1 121 ? 7.031 6.719 4.969 1 97.19 121 MET A CA 1
ATOM 927 C C . MET A 1 121 ? 8.305 5.973 4.598 1 97.19 121 MET A C 1
ATOM 929 O O . MET A 1 121 ? 8.258 4.816 4.18 1 97.19 121 MET A O 1
ATOM 933 N N . TYR A 1 122 ? 9.461 6.664 4.781 1 97.06 122 TYR A N 1
ATOM 934 C CA . TYR A 1 122 ? 10.766 6.121 4.441 1 97.06 122 TYR A CA 1
ATOM 935 C C . TYR A 1 122 ? 10.859 5.809 2.951 1 97.06 122 TYR A C 1
ATOM 9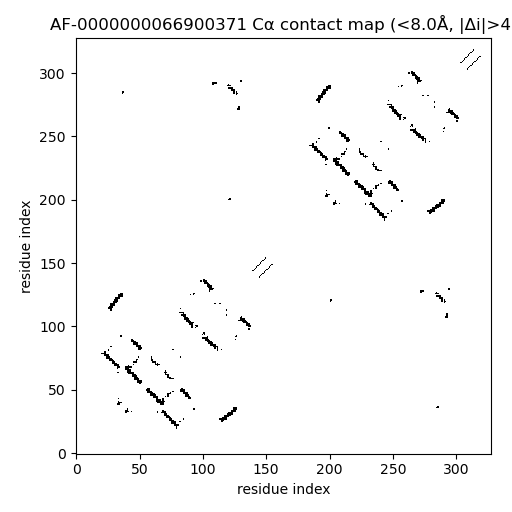37 O O . TYR A 1 122 ? 10.875 6.723 2.121 1 97.06 122 TYR A O 1
ATOM 945 N N . ILE A 1 123 ? 10.672 4.582 2.52 1 97.5 123 ILE A N 1
ATOM 946 C CA . ILE A 1 123 ? 10.727 4.258 1.098 1 97.5 123 ILE A CA 1
ATOM 947 C C . ILE A 1 123 ? 9.336 3.871 0.604 1 97.5 123 ILE A C 1
ATOM 949 O O . ILE A 1 123 ? 8.656 3.049 1.223 1 97.5 123 ILE A O 1
ATOM 953 N N . VAL A 1 124 ? 8.945 4.5 -0.419 1 97.81 124 VAL A N 1
ATOM 954 C CA . VAL A 1 124 ? 7.727 4.148 -1.136 1 97.81 124 VAL A CA 1
ATOM 955 C C . VAL A 1 124 ? 8.078 3.547 -2.494 1 97.81 124 VAL A C 1
ATOM 957 O O . VAL A 1 124 ? 8.492 4.266 -3.41 1 97.81 124 VAL A O 1
ATOM 960 N N . SER A 1 125 ? 7.914 2.258 -2.613 1 96.88 125 SER A N 1
ATOM 961 C CA . SER A 1 125 ? 8.117 1.61 -3.906 1 96.88 125 SER A CA 1
ATOM 962 C C . SER A 1 125 ? 6.891 1.78 -4.801 1 96.88 125 SER A C 1
ATOM 964 O O . SER A 1 125 ? 5.816 1.253 -4.504 1 96.88 125 SER A O 1
ATOM 966 N N . LEU A 1 126 ? 7.137 2.354 -5.934 1 96.44 126 LEU A N 1
ATOM 967 C CA . LEU A 1 126 ? 6.031 2.666 -6.832 1 96.44 126 LEU A CA 1
ATOM 968 C C . LEU A 1 126 ? 5.656 1.452 -7.676 1 96.44 126 LEU A C 1
ATOM 970 O O . LEU A 1 126 ? 4.684 1.494 -8.438 1 96.44 126 LEU A O 1
ATOM 974 N N . ASN A 1 127 ? 6.363 0.4 -7.461 1 93.69 127 ASN A N 1
ATOM 975 C CA . ASN A 1 127 ? 5.996 -0.871 -8.078 1 93.69 127 ASN A CA 1
ATOM 976 C C . ASN A 1 127 ? 4.766 -1.48 -7.414 1 93.69 127 ASN A C 1
ATOM 978 O O . ASN A 1 127 ? 4.109 -2.352 -7.992 1 93.69 127 ASN A O 1
ATOM 982 N N . ILE A 1 128 ? 4.57 -1.052 -6.176 1 95.38 128 ILE A N 1
ATOM 983 C CA . ILE A 1 128 ? 3.477 -1.606 -5.387 1 95.38 128 ILE A CA 1
ATOM 984 C C . ILE A 1 128 ? 2.211 -0.78 -5.605 1 95.38 128 ILE A C 1
ATOM 986 O O . ILE A 1 128 ? 2.23 0.445 -5.461 1 95.38 128 ILE A O 1
ATOM 990 N N . ALA A 1 129 ? 1.17 -1.467 -5.926 1 89.5 129 ALA A N 1
ATOM 991 C CA . ALA A 1 129 ? -0.093 -0.755 -6.105 1 89.5 129 ALA A CA 1
ATOM 992 C C . ALA A 1 129 ? -0.632 -0.253 -4.766 1 89.5 129 ALA A C 1
ATOM 994 O O . ALA A 1 129 ? -0.829 -1.037 -3.836 1 89.5 129 ALA A O 1
ATOM 995 N N . GLY A 1 130 ? -0.812 1.055 -4.742 1 89.12 130 GLY A N 1
ATOM 996 C CA . GLY A 1 130 ? -1.419 1.638 -3.555 1 89.12 130 GLY A CA 1
ATOM 997 C C . GLY A 1 130 ? -2.93 1.495 -3.525 1 89.12 130 GLY A C 1
ATOM 998 O O . GLY A 1 130 ? -3.494 0.668 -4.246 1 89.12 130 GLY A O 1
ATOM 999 N N . ARG A 1 131 ? -3.463 2.25 -2.574 1 86.31 131 ARG A N 1
ATOM 1000 C CA . ARG A 1 131 ? -4.918 2.311 -2.508 1 86.31 131 ARG A CA 1
ATOM 1001 C C . ARG A 1 131 ? -5.488 3.1 -3.68 1 86.31 131 ARG A C 1
ATOM 1003 O O . ARG A 1 131 ? -4.824 3.984 -4.223 1 86.31 131 ARG A O 1
ATOM 1010 N N . ASN A 1 132 ? -6.758 2.77 -4.125 1 81.44 132 ASN A N 1
ATOM 1011 C CA . ASN A 1 132 ? -7.414 3.469 -5.223 1 81.44 132 ASN A CA 1
ATOM 1012 C C . ASN A 1 132 ? -6.516 3.549 -6.453 1 81.44 132 ASN A C 1
ATOM 1014 O O . ASN A 1 132 ? -6.387 4.613 -7.062 1 81.44 132 ASN A O 1
ATOM 1018 N N . HIS A 1 133 ? -5.875 2.533 -6.668 1 82.56 133 HIS A N 1
ATOM 1019 C CA . HIS A 1 133 ? -4.984 2.426 -7.816 1 82.56 133 HIS A CA 1
ATOM 1020 C C . HIS A 1 133 ? -5.746 2.611 -9.125 1 82.56 133 HIS A C 1
ATOM 1022 O O . HIS A 1 133 ? -6.668 1.851 -9.422 1 82.56 133 HIS A O 1
ATOM 1028 N N . LYS A 1 134 ? -5.297 3.652 -9.836 1 83.5 134 LYS A N 1
ATOM 1029 C CA . LYS A 1 134 ? -5.91 3.949 -11.125 1 83.5 134 LYS A CA 1
ATOM 1030 C C . LYS A 1 134 ? -4.852 4.211 -12.195 1 83.5 134 LYS A C 1
ATOM 1032 O O . LYS A 1 134 ? -3.844 4.871 -11.93 1 83.5 134 LYS A O 1
ATOM 1037 N N . LYS A 1 135 ? -5.121 3.588 -13.352 1 83.12 135 LYS A N 1
ATOM 1038 C CA . LYS A 1 135 ? -4.266 3.822 -14.508 1 83.12 135 LYS A CA 1
ATOM 1039 C C . LYS A 1 135 ? -5.023 4.551 -15.617 1 83.12 135 LYS A C 1
ATOM 1041 O O . LYS A 1 135 ? -6.098 4.117 -16.031 1 83.12 135 LYS A O 1
ATOM 1046 N N . ASN A 1 136 ? -4.57 5.68 -15.891 1 81.81 136 ASN A N 1
ATOM 1047 C CA . ASN A 1 136 ? -5.141 6.484 -16.969 1 81.81 136 ASN A CA 1
ATOM 1048 C C . ASN A 1 136 ? -4.16 6.645 -18.125 1 81.81 136 ASN A C 1
ATOM 1050 O O . ASN A 1 136 ? -3.109 7.266 -17.969 1 81.81 136 ASN A O 1
ATOM 1054 N N . CYS A 1 137 ? -4.52 5.891 -19.172 1 74.19 137 CYS A N 1
ATOM 1055 C CA . CYS A 1 137 ? -3.631 5.969 -20.328 1 74.19 137 CYS A CA 1
ATOM 1056 C C . CYS A 1 137 ? -4.293 6.723 -21.469 1 74.19 137 CYS A C 1
ATOM 1058 O O . CYS A 1 137 ? -5.473 6.508 -21.766 1 74.19 137 CYS A O 1
ATOM 1060 N N . LYS A 1 138 ? -4.02 7.953 -21.609 1 59.22 138 LYS A N 1
ATOM 1061 C CA . LYS A 1 138 ? -4.57 8.688 -22.75 1 59.22 138 LYS A CA 1
ATOM 1062 C C . LYS A 1 138 ? -4.309 7.941 -24.047 1 59.22 138 LYS A C 1
ATOM 1064 O O . LYS A 1 138 ? -3.199 7.453 -24.281 1 59.22 138 LYS A O 1
ATOM 1069 N N . LEU A 1 139 ? -5.234 7.27 -24.453 1 51.59 139 LEU A N 1
ATOM 1070 C CA . LEU A 1 139 ? -5.156 6.613 -25.75 1 51.59 139 LEU A CA 1
ATOM 1071 C C . LEU A 1 139 ? -4.383 7.473 -26.75 1 51.59 139 LEU A C 1
ATOM 1073 O O . LEU A 1 139 ? -4.5 8.703 -26.734 1 51.59 139 LEU A O 1
ATOM 1077 N N . LEU A 1 140 ? -3.256 6.965 -27.062 1 46.34 140 LEU A N 1
ATOM 1078 C CA . LEU A 1 140 ? -2.598 7.441 -28.266 1 46.34 140 LEU A CA 1
ATOM 1079 C C . LEU A 1 140 ? -3.615 7.684 -29.375 1 46.34 140 LEU A C 1
ATOM 1081 O O . LEU A 1 140 ? -3.24 7.844 -30.547 1 46.34 140 LEU A O 1
ATOM 1085 N N . ILE A 1 141 ? -4.762 7.566 -29.141 1 41.91 141 ILE A N 1
ATOM 1086 C CA . ILE A 1 141 ? -5.652 7.789 -30.281 1 41.91 141 ILE A CA 1
ATOM 1087 C C . ILE A 1 141 ? -5.398 9.172 -30.875 1 41.91 141 ILE A C 1
ATOM 1089 O O . ILE A 1 141 ? -5.398 9.344 -32.094 1 41.91 141 ILE A O 1
ATOM 1093 N N . ASP A 1 142 ? -5.148 10.031 -30.062 1 44.5 142 ASP A N 1
ATOM 1094 C CA . ASP A 1 142 ? -4.855 11.312 -30.703 1 44.5 142 ASP A CA 1
ATOM 1095 C C . ASP A 1 142 ? -3.557 11.242 -31.5 1 44.5 142 ASP A C 1
ATOM 1097 O O . ASP A 1 142 ? -3.475 11.773 -32.625 1 44.5 142 ASP A O 1
ATOM 1101 N N . GLU A 1 143 ? -2.621 10.484 -30.969 1 44.03 143 GLU A N 1
ATOM 1102 C CA . GLU A 1 143 ? -1.421 10.336 -31.781 1 44.03 143 GLU A CA 1
ATOM 1103 C C . GLU A 1 143 ? -1.674 9.414 -32.969 1 44.03 143 GLU A C 1
ATOM 1105 O O . GLU A 1 143 ? -1.207 9.688 -34.094 1 44.03 143 GLU A O 1
ATOM 1110 N N . ILE A 1 144 ? -2.484 8.391 -32.656 1 43.16 144 ILE A N 1
ATOM 1111 C CA . ILE A 1 144 ? -2.875 7.543 -33.781 1 43.16 144 ILE A CA 1
ATOM 1112 C C . ILE A 1 144 ? -3.797 8.32 -34.719 1 43.16 144 ILE A C 1
ATOM 1114 O O . ILE A 1 144 ? -3.643 8.266 -35.938 1 43.16 144 ILE A O 1
ATOM 1118 N N . TRP A 1 145 ? -4.691 9.055 -34.062 1 45.19 145 TRP A N 1
ATOM 1119 C CA . TRP A 1 145 ? -5.539 9.922 -34.875 1 45.19 145 TRP A CA 1
ATOM 1120 C C . TRP A 1 145 ? -4.707 10.977 -35.594 1 45.19 145 TRP A C 1
ATOM 1122 O O . TRP A 1 145 ? -4.902 11.211 -36.781 1 45.19 145 TRP A O 1
ATOM 1132 N N . ASN A 1 146 ? -3.787 11.438 -34.906 1 46.19 146 ASN A N 1
ATOM 1133 C CA . ASN A 1 146 ? -2.91 12.414 -35.531 1 46.19 146 ASN A CA 1
ATOM 1134 C C . ASN A 1 146 ? -2.049 11.766 -36.625 1 46.19 146 ASN A C 1
ATOM 1136 O O . ASN A 1 146 ? -1.823 12.367 -37.688 1 46.19 146 ASN A O 1
ATOM 1140 N N . LEU A 1 147 ? -1.632 10.562 -36.312 1 45.22 147 LEU A N 1
ATOM 1141 C CA . LEU A 1 147 ? -0.891 9.805 -37.312 1 45.22 147 LEU A CA 1
ATOM 1142 C C . LEU A 1 147 ? -1.796 9.398 -38.469 1 45.22 147 LEU A C 1
ATOM 1144 O O . LEU A 1 147 ? -1.392 9.469 -39.625 1 45.22 147 LEU A O 1
ATOM 1148 N N . MET A 1 148 ? -2.988 8.945 -38.062 1 44.94 148 MET A N 1
ATOM 1149 C CA . MET A 1 148 ? -3.953 8.594 -39.094 1 44.94 148 MET A CA 1
ATOM 1150 C C . MET A 1 148 ? -4.387 9.828 -39.875 1 44.94 148 MET A C 1
ATOM 1152 O O . MET A 1 148 ? -4.484 9.797 -41.125 1 44.94 148 MET A O 1
ATOM 1156 N N . VAL A 1 149 ? -4.625 10.867 -39.125 1 49.38 149 VAL A N 1
ATOM 1157 C CA . VAL A 1 149 ? -5.031 12.102 -39.781 1 49.38 149 VAL A CA 1
ATOM 1158 C C . VAL A 1 149 ? -3.855 12.68 -40.562 1 49.38 149 VAL A C 1
ATOM 1160 O O . VAL A 1 149 ? -4.035 13.188 -41.688 1 49.38 149 VAL A O 1
ATOM 1163 N N . ASN A 1 150 ? -2.785 12.547 -39.969 1 48.5 150 ASN A N 1
ATOM 1164 C CA . ASN A 1 150 ? -1.618 13.016 -40.688 1 48.5 150 ASN A CA 1
ATOM 1165 C C . ASN A 1 150 ? -1.316 12.133 -41.906 1 48.5 150 ASN A C 1
ATOM 1167 O O . ASN A 1 150 ? -0.897 12.625 -42.969 1 48.5 150 ASN A O 1
ATOM 1171 N N . GLU A 1 151 ? -1.514 10.82 -41.656 1 46.38 151 GLU A N 1
ATOM 1172 C CA . GLU A 1 151 ? -1.373 9.906 -42.781 1 46.38 151 GLU A CA 1
ATOM 1173 C C . GLU A 1 151 ? -2.459 10.148 -43.812 1 46.38 151 GLU A C 1
ATOM 1175 O O . GLU A 1 151 ? -2.186 10.133 -45.031 1 46.38 151 GLU A O 1
ATOM 1180 N N . THR A 1 152 ? -3.678 10.328 -43.312 1 48.09 152 THR A N 1
ATOM 1181 C CA . THR A 1 152 ? -4.781 10.641 -44.219 1 48.09 152 THR A CA 1
ATOM 1182 C C . THR A 1 152 ? -4.559 11.992 -44.875 1 48.09 152 THR A C 1
ATOM 1184 O O . THR A 1 152 ? -4.844 12.148 -46.062 1 48.09 152 THR A O 1
ATOM 1187 N N . ILE A 1 153 ? -4.031 12.891 -44.031 1 46.78 153 ILE A N 1
ATOM 1188 C CA . ILE A 1 153 ? -3.705 14.195 -44.594 1 46.78 153 ILE A CA 1
ATOM 1189 C C . ILE A 1 153 ? -2.559 14.055 -45.594 1 46.78 153 ILE A C 1
ATOM 1191 O O . ILE A 1 153 ? -2.588 14.648 -46.688 1 46.78 153 ILE A O 1
ATOM 1195 N N . GLU A 1 154 ? -1.594 13.312 -45.188 1 43.5 154 GLU A N 1
ATOM 1196 C CA . GLU A 1 154 ? -0.471 13.039 -46.094 1 43.5 154 GLU A CA 1
ATOM 1197 C C . GLU A 1 154 ? -0.926 12.289 -47.344 1 43.5 154 GLU A C 1
ATOM 1199 O O . GLU A 1 154 ? -0.508 12.617 -48.469 1 43.5 154 GLU A O 1
ATOM 1204 N N . ASP A 1 155 ? -1.779 11.344 -47.094 1 45.47 155 ASP A N 1
ATOM 1205 C CA . ASP A 1 155 ? -2.336 10.609 -48.219 1 45.47 155 ASP A CA 1
ATOM 1206 C C . ASP A 1 155 ? -3.182 11.523 -49.094 1 45.47 155 ASP A C 1
ATOM 1208 O O . ASP A 1 155 ? -3.133 11.43 -50.344 1 45.47 155 ASP A O 1
ATOM 1212 N N . GLN A 1 156 ? -3.947 12.414 -48.438 1 41.72 156 GLN A N 1
ATOM 1213 C CA . GLN A 1 156 ? -4.746 13.391 -49.188 1 41.72 156 GLN A CA 1
ATOM 1214 C C . GLN A 1 156 ? -3.855 14.367 -49.938 1 41.72 156 GLN A C 1
ATOM 1216 O O . GLN A 1 156 ? -4.164 14.75 -51.062 1 41.72 156 GLN A O 1
ATOM 1221 N N . ILE A 1 157 ? -2.785 14.805 -49.312 1 41.84 157 ILE A N 1
ATOM 1222 C CA . ILE A 1 157 ? -1.818 15.703 -49.938 1 41.84 157 ILE A CA 1
ATOM 1223 C C . ILE A 1 157 ? -1.153 15.008 -51.125 1 41.84 157 ILE A C 1
ATOM 1225 O O . ILE A 1 157 ? -0.988 15.602 -52.188 1 41.84 157 ILE A O 1
ATOM 1229 N N . ILE A 1 158 ? -0.842 13.727 -50.969 1 44.31 158 ILE A N 1
ATOM 1230 C CA . ILE A 1 158 ? -0.204 12.938 -52.031 1 44.31 158 ILE A CA 1
ATOM 1231 C C . ILE A 1 158 ? -1.187 12.711 -53.156 1 44.31 158 ILE A C 1
ATOM 1233 O O . ILE A 1 158 ? -0.823 12.844 -54.344 1 44.31 158 ILE A O 1
ATOM 1237 N N . GLU A 1 159 ? -2.432 12.383 -52.781 1 46.16 159 GLU A N 1
ATOM 1238 C CA . GLU A 1 159 ? -3.465 12.195 -53.781 1 46.16 159 GLU A CA 1
ATOM 1239 C C . GLU A 1 159 ? -3.736 13.484 -54.562 1 46.16 159 GLU A C 1
ATOM 1241 O O . GLU A 1 159 ? -3.895 13.477 -55.781 1 46.16 159 GLU A O 1
ATOM 1246 N N . THR A 1 160 ? -3.684 14.547 -53.812 1 45.16 160 THR A N 1
ATOM 1247 C CA . THR A 1 160 ? -3.928 15.859 -54.406 1 45.16 160 THR A CA 1
ATOM 1248 C C . THR A 1 160 ? -2.787 16.25 -55.344 1 45.16 160 THR A C 1
ATOM 1250 O O . THR A 1 160 ? -3.018 16.828 -56.406 1 45.16 160 THR A O 1
ATOM 1253 N N . ILE A 1 161 ? -1.571 15.875 -55.031 1 45.5 161 ILE A N 1
ATOM 1254 C CA . ILE A 1 161 ? -0.404 16.172 -55.844 1 45.5 161 ILE A CA 1
ATOM 1255 C C . ILE A 1 161 ? -0.401 15.266 -57.094 1 45.5 161 ILE A C 1
ATOM 1257 O O . ILE A 1 161 ? -0.026 15.688 -58.188 1 45.5 161 ILE A O 1
ATOM 1261 N N . GLU A 1 162 ? -0.812 13.977 -56.938 1 42.78 162 GLU A N 1
ATOM 1262 C CA . GLU A 1 162 ? -0.792 13.031 -58.031 1 42.78 162 GLU A CA 1
ATOM 1263 C C . GLU A 1 162 ? -1.901 13.336 -59.031 1 42.78 162 GLU A C 1
ATOM 1265 O O . GLU A 1 162 ? -1.735 13.117 -60.25 1 42.78 162 GLU A O 1
ATOM 1270 N N . ASP A 1 163 ? -3.047 13.758 -58.531 1 46.72 163 ASP A N 1
ATOM 1271 C CA . ASP A 1 163 ? -4.164 13.992 -59.438 1 46.72 163 ASP A CA 1
ATOM 1272 C C . ASP A 1 163 ? -3.971 15.289 -60.219 1 46.72 163 ASP A C 1
ATOM 1274 O O . ASP A 1 163 ? -4.816 15.664 -61.031 1 46.72 163 ASP A O 1
ATOM 1278 N N . ARG A 1 164 ? -2.959 15.875 -59.844 1 38.19 164 ARG A N 1
ATOM 1279 C CA . ARG A 1 164 ? -2.666 16.984 -60.75 1 38.19 164 ARG A CA 1
ATOM 1280 C C . ARG A 1 164 ? -1.681 16.578 -61.844 1 38.19 164 ARG A C 1
ATOM 1282 O O . ARG A 1 164 ? -0.719 15.859 -61.562 1 38.19 164 ARG A O 1
ATOM 1289 N N . MET B 1 1 ? -47.969 -51.375 -53.156 1 38.31 1 MET B N 1
ATOM 1290 C CA . MET B 1 1 ? -46.688 -50.781 -52.906 1 38.31 1 MET B CA 1
ATOM 1291 C C . MET B 1 1 ? -46.781 -49.688 -51.844 1 38.31 1 MET B C 1
ATOM 1293 O O . MET B 1 1 ? -47.375 -48.625 -52.062 1 38.31 1 MET B O 1
ATOM 1297 N N . ILE B 1 2 ? -47.094 -50.125 -50.531 1 47.47 2 ILE B N 1
ATOM 1298 C CA . ILE B 1 2 ? -47.094 -49.375 -49.281 1 47.47 2 ILE B CA 1
ATOM 1299 C C . ILE B 1 2 ? -45.812 -48.594 -49.125 1 47.47 2 ILE B C 1
ATOM 1301 O O . ILE B 1 2 ? -44.719 -49.188 -49.156 1 47.47 2 ILE B O 1
ATOM 1305 N N . PHE B 1 3 ? -45.719 -47.312 -49.562 1 48.94 3 PHE B N 1
ATOM 1306 C CA . PHE B 1 3 ? -44.719 -46.281 -49.312 1 48.94 3 PHE B CA 1
ATOM 1307 C C . PHE B 1 3 ? -44.438 -46.188 -47.812 1 48.94 3 PHE B C 1
ATOM 1309 O O . PHE B 1 3 ? -45.281 -45.75 -47.031 1 48.94 3 PHE B O 1
ATOM 1316 N N . CYS B 1 4 ? -43.719 -47.125 -47.156 1 43.94 4 CYS B N 1
ATOM 1317 C CA . CYS B 1 4 ? -43.125 -47.031 -45.844 1 43.94 4 CYS B CA 1
ATOM 1318 C C . CYS B 1 4 ? -42.344 -45.719 -45.688 1 43.94 4 CYS B C 1
ATOM 1320 O O . CYS B 1 4 ? -41.312 -45.531 -46.375 1 43.94 4 CYS B O 1
ATOM 1322 N N . TYR B 1 5 ? -43 -44.562 -45.469 1 47.5 5 TYR B N 1
ATOM 1323 C CA . TYR B 1 5 ? -42.344 -43.344 -44.969 1 47.5 5 TYR B CA 1
ATOM 1324 C C . TYR B 1 5 ? -41.406 -43.656 -43.812 1 47.5 5 TYR B C 1
ATOM 1326 O O . TYR B 1 5 ? -41.875 -44.062 -42.75 1 47.5 5 TYR B O 1
ATOM 1334 N N . LEU B 1 6 ? -40.219 -44.25 -44.062 1 45.72 6 LEU B N 1
ATOM 1335 C CA . LEU B 1 6 ? -39.125 -44.25 -43.094 1 45.72 6 LEU B C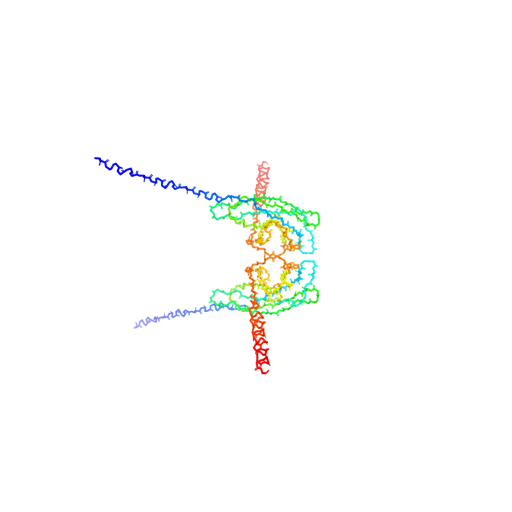A 1
ATOM 1336 C C . LEU B 1 6 ? -38.938 -42.875 -42.5 1 45.72 6 LEU B C 1
ATOM 1338 O O . LEU B 1 6 ? -38.562 -41.938 -43.188 1 45.72 6 LEU B O 1
ATOM 1342 N N . PHE B 1 7 ? -39.781 -42.406 -41.562 1 49 7 PHE B N 1
ATOM 1343 C CA . PHE B 1 7 ? -39.438 -41.312 -40.656 1 49 7 PHE B CA 1
ATOM 1344 C C . PHE B 1 7 ? -38.031 -41.5 -40.094 1 49 7 PHE B C 1
ATOM 1346 O O . PHE B 1 7 ? -37.781 -42.406 -39.281 1 49 7 PHE B O 1
ATOM 1353 N N . VAL B 1 8 ? -37 -41.219 -40.906 1 46.34 8 VAL B N 1
ATOM 1354 C CA . VAL B 1 8 ? -35.688 -40.969 -40.344 1 46.34 8 VAL B CA 1
ATOM 1355 C C . VAL B 1 8 ? -35.75 -39.969 -39.188 1 46.34 8 VAL B C 1
ATOM 1357 O O . VAL B 1 8 ? -36.062 -38.812 -39.406 1 46.34 8 VAL B O 1
ATOM 1360 N N . LEU B 1 9 ? -36.312 -40.344 -38.062 1 46.94 9 LEU B N 1
ATOM 1361 C CA . LEU B 1 9 ? -36.031 -39.594 -36.844 1 46.94 9 LEU B CA 1
ATOM 1362 C C . LEU B 1 9 ? -34.531 -39.281 -36.719 1 46.94 9 LEU B C 1
ATOM 1364 O O . LEU B 1 9 ? -33.719 -40.156 -36.5 1 46.94 9 LEU B O 1
ATOM 1368 N N . PHE B 1 10 ? -34.062 -38.344 -37.594 1 50.34 10 PHE B N 1
ATOM 1369 C CA . PHE B 1 10 ? -32.812 -37.688 -37.25 1 50.34 10 PHE B CA 1
ATOM 1370 C C . PHE B 1 10 ? -32.781 -37.344 -35.781 1 50.34 10 PHE B C 1
ATOM 1372 O O . PHE B 1 10 ? -33.438 -36.375 -35.344 1 50.34 10 PHE B O 1
ATOM 1379 N N . GLY B 1 11 ? -32.75 -38.344 -34.906 1 45.97 11 GLY B N 1
ATOM 1380 C CA . GLY B 1 11 ? -32.312 -38.031 -33.531 1 45.97 11 GLY B CA 1
ATOM 1381 C C . GLY B 1 11 ? -31.156 -37.062 -33.5 1 45.97 11 GLY B C 1
ATOM 1382 O O . GLY B 1 11 ? -30.031 -37.406 -33.875 1 45.97 11 GLY B O 1
ATOM 1383 N N . LEU B 1 12 ? -31.344 -35.781 -33.812 1 50.91 12 LEU B N 1
ATOM 1384 C CA . LEU B 1 12 ? -30.391 -34.75 -33.406 1 50.91 12 LEU B CA 1
ATOM 1385 C C . LEU B 1 12 ? -29.859 -35.062 -32 1 50.91 12 LEU B C 1
ATOM 1387 O O . LEU B 1 12 ? -30.547 -34.875 -31.016 1 50.91 12 LEU B O 1
ATOM 1391 N N . GLY B 1 13 ? -29.094 -36.125 -31.891 1 50.53 13 GLY B N 1
ATOM 1392 C CA . GLY B 1 13 ? -28.328 -36.219 -30.656 1 50.53 13 GLY B CA 1
ATOM 1393 C C . GLY B 1 13 ? -27.703 -34.875 -30.266 1 50.53 13 GLY B C 1
ATOM 1394 O O . GLY B 1 13 ? -26.922 -34.312 -31.016 1 50.53 13 GLY B O 1
ATOM 1395 N N . ALA B 1 14 ? -28.391 -34.062 -29.469 1 51.78 14 ALA B N 1
ATOM 1396 C CA . ALA B 1 14 ? -27.766 -32.969 -28.734 1 51.78 14 ALA B CA 1
ATOM 1397 C C . ALA B 1 14 ? -26.406 -33.406 -28.172 1 51.78 14 ALA B C 1
ATOM 1399 O O . ALA B 1 14 ? -26.328 -34.219 -27.25 1 51.78 14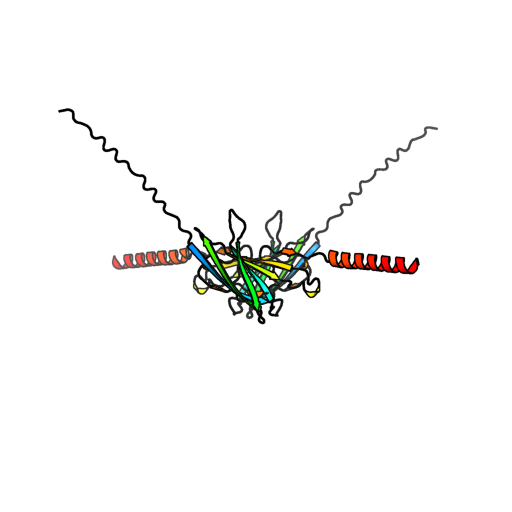 ALA B O 1
ATOM 1400 N N . PHE B 1 15 ? -25.438 -33.438 -29.047 1 52.69 15 PHE B N 1
ATOM 1401 C CA . PHE B 1 15 ? -24.109 -33.469 -28.453 1 52.69 15 PHE B CA 1
ATOM 1402 C C . PHE B 1 15 ? -23.953 -32.344 -27.438 1 52.69 15 PHE B C 1
ATOM 1404 O O . PHE B 1 15 ? -23.953 -31.156 -27.812 1 52.69 15 PHE B O 1
ATOM 1411 N N . SER B 1 16 ? -24.422 -32.531 -26.281 1 51.84 16 SER B N 1
ATOM 1412 C CA . SER B 1 16 ? -23.938 -31.656 -25.219 1 51.84 16 SER B CA 1
ATOM 1413 C C . SER B 1 16 ? -22.422 -31.5 -25.281 1 51.84 16 SER B C 1
ATOM 1415 O O . SER B 1 16 ? -21.688 -32.438 -25 1 51.84 16 SER B O 1
ATOM 1417 N N . VAL B 1 17 ? -21.953 -30.734 -26.219 1 53 17 VAL B N 1
ATOM 1418 C CA . VAL B 1 17 ? -20.578 -30.297 -26.016 1 53 17 VAL B CA 1
ATOM 1419 C C . VAL B 1 17 ? -20.375 -29.828 -24.578 1 53 17 VAL B C 1
ATOM 1421 O O . VAL B 1 17 ? -20.922 -28.797 -24.172 1 53 17 VAL B O 1
ATOM 1424 N N . ASN B 1 18 ? -20.422 -30.719 -23.641 1 50.47 18 ASN B N 1
ATOM 1425 C CA . ASN B 1 18 ? -19.828 -30.297 -22.391 1 50.47 18 ASN B CA 1
ATOM 1426 C C . ASN B 1 18 ? -18.516 -29.562 -22.609 1 50.47 18 ASN B C 1
ATOM 1428 O O . ASN B 1 18 ? -17.484 -30.172 -22.938 1 50.47 18 ASN B O 1
ATOM 1432 N N . THR B 1 19 ? -18.531 -28.469 -23.281 1 55.12 19 THR B N 1
ATOM 1433 C CA . THR B 1 19 ? -17.312 -27.672 -23.188 1 55.12 19 THR B CA 1
ATOM 1434 C C . THR B 1 19 ? -16.797 -27.641 -21.75 1 55.12 19 THR B C 1
ATOM 1436 O O . THR B 1 19 ? -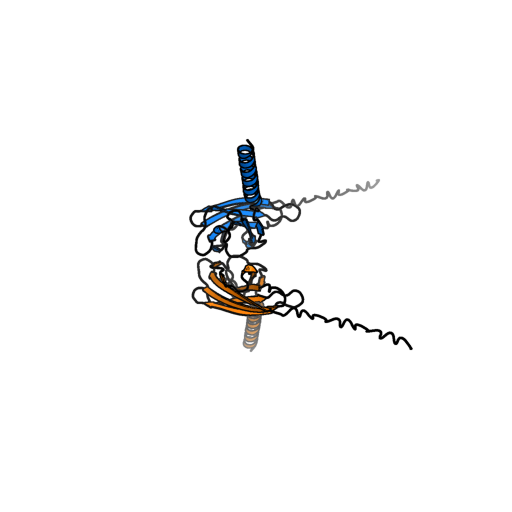17.359 -26.938 -20.906 1 55.12 19 THR B O 1
ATOM 1439 N N . GLY B 1 20 ? -16.469 -28.703 -21.188 1 54.75 20 GLY B N 1
ATOM 1440 C CA . GLY B 1 20 ? -15.836 -28.719 -19.875 1 54.75 20 GLY B CA 1
ATOM 1441 C C . GLY B 1 20 ? -14.922 -27.531 -19.641 1 54.75 20 GLY B C 1
ATOM 1442 O O . GLY B 1 20 ? -13.922 -27.359 -20.328 1 54.75 20 GLY B O 1
ATOM 1443 N N . VAL B 1 21 ? -15.508 -26.406 -19.312 1 60.38 21 VAL B N 1
ATOM 1444 C CA . VAL B 1 21 ? -14.664 -25.328 -18.812 1 60.38 21 VAL B CA 1
ATOM 1445 C C . VAL B 1 21 ? -13.633 -25.891 -17.844 1 60.38 21 VAL B C 1
ATOM 1447 O O . VAL B 1 21 ? -13.984 -26.531 -16.844 1 60.38 21 VAL B O 1
ATOM 1450 N N . THR B 1 22 ? -12.453 -26.328 -18.297 1 72.62 22 THR B N 1
ATOM 1451 C CA . THR B 1 22 ? -11.453 -27 -17.469 1 72.62 22 THR B CA 1
ATOM 1452 C C . THR B 1 22 ? -10.719 -26 -16.594 1 72.62 22 THR B C 1
ATOM 1454 O O . THR B 1 22 ? -10.43 -24.875 -17.031 1 72.62 22 THR B O 1
ATOM 1457 N N . ASP B 1 23 ? -10.734 -26.25 -15.297 1 77.88 23 ASP B N 1
ATOM 1458 C CA . ASP B 1 23 ? -9.883 -25.562 -14.336 1 77.88 23 ASP B CA 1
ATOM 1459 C C . ASP B 1 23 ? -8.43 -25.547 -14.789 1 77.88 23 ASP B C 1
ATOM 1461 O O . ASP B 1 23 ? -7.969 -26.5 -15.43 1 77.88 23 ASP B O 1
ATOM 1465 N N . SER B 1 24 ? -7.859 -24.422 -14.805 1 88.31 24 SER B N 1
ATOM 1466 C CA . SER B 1 24 ? -6.43 -24.312 -15.07 1 88.31 24 SER B CA 1
ATOM 1467 C C . SER B 1 24 ? -5.664 -23.922 -13.805 1 88.31 24 SER B C 1
ATOM 1469 O O . SER B 1 24 ? -6.176 -23.172 -12.977 1 88.31 24 SER B O 1
ATOM 1471 N N . ILE B 1 25 ? -4.48 -24.562 -13.672 1 92.06 25 ILE B N 1
ATOM 1472 C CA . ILE B 1 25 ? -3.602 -24.188 -12.562 1 92.06 25 ILE B CA 1
ATOM 1473 C C . ILE B 1 25 ? -2.943 -22.844 -12.859 1 92.06 25 ILE B C 1
ATOM 1475 O O . ILE B 1 25 ? -2.346 -22.656 -13.922 1 92.06 25 ILE B O 1
ATOM 1479 N N . GLN B 1 26 ? -3.129 -21.953 -11.992 1 95.62 26 GLN B N 1
ATOM 1480 C CA . GLN B 1 26 ? -2.549 -20.609 -12.094 1 95.62 26 GLN B CA 1
ATOM 1481 C C . GLN B 1 26 ? -1.74 -20.266 -10.844 1 95.62 26 GLN B C 1
ATOM 1483 O O . GLN B 1 26 ? -2.17 -20.547 -9.727 1 95.62 26 GLN B O 1
ATOM 1488 N N . GLY B 1 27 ? -0.492 -19.734 -11.047 1 97.31 27 GLY B N 1
ATOM 1489 C CA . GLY B 1 27 ? 0.363 -19.391 -9.922 1 97.31 27 GLY B CA 1
ATOM 1490 C C . GLY B 1 27 ? 1.06 -18.047 -10.102 1 97.31 27 GLY B C 1
ATOM 1491 O O . GLY B 1 27 ? 1.036 -17.469 -11.188 1 97.31 27 GLY B O 1
ATOM 1492 N N . VAL B 1 28 ? 1.57 -17.578 -9.047 1 97.88 28 VAL B N 1
ATOM 1493 C CA . VAL B 1 28 ? 2.334 -16.344 -9.062 1 97.88 28 VAL B CA 1
ATOM 1494 C C . VAL B 1 28 ? 3.434 -16.406 -8 1 97.88 28 VAL B C 1
ATOM 1496 O O . VAL B 1 28 ? 3.234 -16.969 -6.922 1 97.88 28 VAL B O 1
ATOM 1499 N N . THR B 1 29 ? 4.539 -15.891 -8.352 1 98.75 29 THR B N 1
ATOM 1500 C CA . THR B 1 29 ? 5.629 -15.695 -7.402 1 98.75 29 THR B CA 1
ATOM 1501 C C . THR B 1 29 ? 5.762 -14.219 -7.031 1 98.75 29 THR B C 1
ATOM 1503 O O . THR B 1 29 ? 5.691 -13.344 -7.895 1 98.75 29 THR B O 1
ATOM 1506 N N . VAL B 1 30 ? 5.836 -13.961 -5.73 1 98.69 30 VAL B N 1
ATOM 1507 C CA . VAL B 1 30 ? 6.051 -12.602 -5.266 1 98.69 30 VAL B CA 1
ATOM 1508 C C . VAL B 1 30 ? 7.371 -12.516 -4.5 1 98.69 30 VAL B C 1
ATOM 1510 O O . VAL B 1 30 ? 7.66 -13.367 -3.656 1 98.69 30 VAL B O 1
ATOM 1513 N N . ILE B 1 31 ? 8.164 -11.539 -4.844 1 98.81 31 ILE B N 1
ATOM 1514 C CA . ILE B 1 31 ? 9.422 -11.32 -4.137 1 98.81 31 ILE B CA 1
ATOM 1515 C C . ILE B 1 31 ? 9.492 -9.875 -3.641 1 98.81 31 ILE B C 1
ATOM 1517 O O . ILE B 1 31 ? 8.805 -9 -4.172 1 98.81 31 ILE B O 1
ATOM 1521 N N . GLY B 1 32 ? 10.281 -9.664 -2.633 1 98.62 32 GLY B N 1
ATOM 1522 C CA . GLY B 1 32 ? 10.508 -8.328 -2.094 1 98.62 32 GLY B CA 1
ATOM 1523 C C . GLY B 1 32 ? 11.398 -8.336 -0.862 1 98.62 32 GLY B C 1
ATOM 1524 O O . GLY B 1 32 ? 11.945 -9.367 -0.485 1 98.62 32 GLY B O 1
ATOM 1525 N N . LYS B 1 33 ? 11.602 -7.113 -0.364 1 98.56 33 LYS B N 1
ATOM 1526 C CA . LYS B 1 33 ? 12.359 -6.898 0.867 1 98.56 33 LYS B CA 1
ATOM 1527 C C . LYS B 1 33 ? 11.57 -6.043 1.854 1 98.56 33 LYS B C 1
ATOM 1529 O O . LYS B 1 33 ? 11.055 -4.984 1.493 1 98.56 33 LYS B O 1
ATOM 1534 N N . LEU B 1 34 ? 11.531 -6.516 3.053 1 98.5 34 LEU B N 1
ATOM 1535 C CA . LEU B 1 34 ? 10.758 -5.832 4.086 1 98.5 34 LEU B CA 1
ATOM 1536 C C . LEU B 1 34 ? 11.656 -4.941 4.934 1 98.5 34 LEU B C 1
ATOM 1538 O O . LEU B 1 34 ? 12.727 -5.363 5.371 1 98.5 34 LEU B O 1
ATOM 1542 N N . THR B 1 35 ? 11.156 -3.73 5.109 1 97.56 35 THR B N 1
ATOM 1543 C CA . THR B 1 35 ? 11.891 -2.814 5.973 1 97.56 35 THR B CA 1
ATOM 1544 C C . THR B 1 35 ? 10.961 -2.176 7 1 97.56 35 THR B C 1
ATOM 1546 O O . THR B 1 35 ? 9.766 -2.008 6.742 1 97.56 35 THR B O 1
ATOM 1549 N N . CYS B 1 36 ? 11.492 -1.828 8.109 1 96 36 CYS B N 1
ATOM 1550 C CA . CYS B 1 36 ? 10.922 -0.94 9.117 1 96 36 CYS B CA 1
ATOM 1551 C C . CYS B 1 36 ? 11.867 0.224 9.414 1 96 36 CYS B C 1
ATOM 1553 O O . CYS B 1 36 ? 12.938 0.032 9.992 1 96 36 CYS B O 1
ATOM 1555 N N . GLY B 1 37 ? 11.367 1.393 9.023 1 93.88 37 GLY B N 1
ATOM 1556 C CA . GLY B 1 37 ? 12.359 2.455 8.938 1 93.88 37 GLY B CA 1
ATOM 1557 C C . GLY B 1 37 ? 13.43 2.188 7.898 1 93.88 37 GLY B C 1
ATOM 1558 O O . GLY B 1 37 ? 13.125 1.893 6.742 1 93.88 37 GLY B O 1
ATOM 1559 N N . THR B 1 38 ? 14.617 2.324 8.281 1 93 38 THR B N 1
ATOM 1560 C CA . THR B 1 38 ? 15.719 2.115 7.352 1 93 38 THR B CA 1
ATOM 1561 C C . THR B 1 38 ? 16.297 0.709 7.504 1 93 38 THR B C 1
ATOM 1563 O O . THR B 1 38 ? 17.234 0.339 6.797 1 93 38 THR B O 1
ATOM 1566 N N . LYS B 1 39 ? 15.672 -0.063 8.328 1 95.19 39 LYS B N 1
ATOM 1567 C CA . LYS B 1 39 ? 16.266 -1.362 8.641 1 95.19 39 LYS B CA 1
ATOM 1568 C C . LYS B 1 39 ? 15.477 -2.494 7.984 1 95.19 39 LYS B C 1
ATOM 1570 O O . LYS B 1 39 ? 14.242 -2.488 7.996 1 95.19 39 LYS B O 1
ATOM 1575 N N . SER B 1 40 ? 16.25 -3.434 7.523 1 97.44 40 SER B N 1
ATOM 1576 C CA . SER B 1 40 ? 15.641 -4.676 7.07 1 97.44 40 SER B CA 1
ATOM 1577 C C . SER B 1 40 ? 15.156 -5.516 8.25 1 97.44 40 SER B C 1
ATOM 1579 O O . SER B 1 40 ? 15.836 -5.594 9.281 1 97.44 40 SER B O 1
ATOM 1581 N N . ILE B 1 41 ? 14.031 -6.164 8.039 1 96.31 41 ILE B N 1
ATOM 1582 C CA . ILE B 1 41 ? 13.484 -6.914 9.164 1 96.31 41 ILE B CA 1
ATOM 1583 C C . ILE B 1 41 ? 13.328 -8.383 8.781 1 96.31 41 ILE B C 1
ATOM 1585 O O . ILE B 1 41 ? 12.766 -8.703 7.73 1 96.31 41 ILE B O 1
ATOM 1589 N N . SER B 1 42 ? 13.828 -9.219 9.641 1 96.69 42 SER B N 1
ATOM 1590 C CA . SER B 1 42 ? 13.773 -10.664 9.445 1 96.69 42 SER B CA 1
ATOM 1591 C C . SER B 1 42 ? 12.617 -11.281 10.219 1 96.69 42 SER B C 1
ATOM 1593 O O . SER B 1 42 ? 12.102 -10.68 11.164 1 96.69 42 SER B O 1
ATOM 1595 N N . GLY B 1 43 ? 12.18 -12.43 9.773 1 96.81 43 GLY B N 1
ATOM 1596 C CA . GLY B 1 43 ? 11.234 -13.219 10.539 1 96.81 43 GLY B CA 1
ATOM 1597 C C . GLY B 1 43 ? 9.805 -12.727 10.398 1 96.81 43 GLY B C 1
ATOM 1598 O O . GLY B 1 43 ? 8.953 -13.039 11.234 1 96.81 43 GLY B O 1
ATOM 1599 N N . VAL B 1 44 ? 9.594 -11.953 9.406 1 97.31 44 VAL B N 1
ATOM 1600 C CA . VAL B 1 44 ? 8.25 -11.43 9.172 1 97.31 44 VAL B CA 1
ATOM 1601 C C . VAL B 1 44 ? 7.445 -12.438 8.359 1 97.31 44 VAL B C 1
ATOM 1603 O O . VAL B 1 44 ? 7.914 -12.938 7.332 1 97.31 44 VAL B O 1
ATOM 1606 N N . GLU B 1 45 ? 6.262 -12.672 8.805 1 97.94 45 GLU B N 1
ATOM 1607 C CA . GLU B 1 45 ? 5.375 -13.625 8.141 1 97.94 45 GLU B CA 1
ATOM 1608 C C . GLU B 1 45 ? 4.738 -13.008 6.895 1 97.94 45 GLU B C 1
ATOM 1610 O O . GLU B 1 45 ? 4.133 -11.938 6.965 1 97.94 45 GLU B O 1
ATOM 1615 N N . VAL B 1 46 ? 4.902 -13.734 5.777 1 98.75 46 VAL B N 1
ATOM 1616 C CA . VAL B 1 46 ? 4.328 -13.336 4.496 1 98.75 46 VAL B CA 1
ATOM 1617 C C . VAL B 1 46 ? 3.467 -14.469 3.941 1 98.75 46 VAL B C 1
ATOM 1619 O O . VAL B 1 46 ? 3.953 -15.586 3.725 1 98.75 46 VAL B O 1
ATOM 1622 N N . GLN B 1 47 ? 2.207 -14.086 3.699 1 98.56 47 GLN B N 1
ATOM 1623 C CA . GLN B 1 47 ? 1.271 -15.078 3.176 1 98.56 47 GLN B CA 1
ATOM 1624 C C . GLN B 1 47 ? 0.75 -14.672 1.801 1 98.56 47 GLN B C 1
ATOM 1626 O O . GLN B 1 47 ? 0.517 -13.484 1.545 1 98.56 47 GLN B O 1
ATOM 1631 N N . ILE B 1 48 ? 0.519 -15.672 0.979 1 98.56 48 ILE B N 1
ATOM 1632 C CA . ILE B 1 48 ? -0.165 -15.438 -0.288 1 98.56 48 ILE B CA 1
ATOM 1633 C C . ILE B 1 48 ? -1.514 -16.156 -0.286 1 98.56 48 ILE B C 1
ATOM 1635 O O . ILE B 1 48 ? -1.6 -17.328 0.088 1 98.56 48 ILE B O 1
ATOM 1639 N N . TRP B 1 49 ? -2.49 -15.367 -0.616 1 97 49 TRP B N 1
ATOM 1640 C CA . TRP B 1 49 ? -3.881 -15.812 -0.577 1 97 49 TRP B CA 1
ATOM 1641 C C . TRP B 1 49 ? -4.523 -15.703 -1.954 1 97 49 TRP B C 1
ATOM 1643 O O . TRP B 1 49 ? -4.035 -14.977 -2.82 1 97 49 TRP B O 1
ATOM 1653 N N . ASN B 1 50 ? -5.523 -16.469 -2.201 1 96.88 50 ASN B N 1
ATOM 1654 C CA . ASN B 1 50 ? -6.402 -16.328 -3.357 1 96.88 50 ASN B CA 1
ATOM 1655 C C . ASN B 1 50 ? -7.816 -15.938 -2.941 1 96.88 50 ASN B C 1
ATOM 1657 O O . ASN B 1 50 ? -8.445 -16.641 -2.148 1 96.88 50 ASN B O 1
ATOM 1661 N N . LYS B 1 51 ? -8.211 -14.82 -3.494 1 93.94 51 LYS B N 1
ATOM 1662 C CA . LYS B 1 51 ? -9.555 -14.344 -3.188 1 93.94 51 LYS B CA 1
ATOM 1663 C C . LYS B 1 51 ? -10.617 -15.172 -3.912 1 93.94 51 LYS B C 1
ATOM 1665 O O . LYS B 1 51 ? -10.469 -15.469 -5.102 1 93.94 51 LYS B O 1
ATOM 1670 N N . ASN B 1 52 ? -11.656 -15.438 -3.219 1 87.12 52 ASN B N 1
ATOM 1671 C CA . ASN B 1 52 ? -12.789 -16.141 -3.801 1 87.12 52 ASN B CA 1
ATOM 1672 C C . ASN B 1 52 ? -14.086 -15.352 -3.648 1 87.12 52 ASN B C 1
ATOM 1674 O O . ASN B 1 52 ? -14.195 -14.5 -2.764 1 87.12 52 ASN B O 1
ATOM 1678 N N . THR B 1 53 ? -14.992 -15.57 -4.527 1 80.81 53 THR B N 1
ATOM 1679 C CA . THR B 1 53 ? -16.266 -14.859 -4.492 1 80.81 53 THR B CA 1
ATOM 1680 C C . THR B 1 53 ? -17.281 -15.617 -3.654 1 80.81 53 THR B C 1
ATOM 1682 O O . THR B 1 53 ? -18.016 -15.016 -2.859 1 80.81 53 THR B O 1
ATOM 1685 N N . ASP B 1 54 ? -17.344 -16.875 -3.717 1 79.94 54 ASP B N 1
ATOM 1686 C CA . ASP B 1 54 ? -18.453 -17.656 -3.146 1 79.94 54 ASP B CA 1
ATOM 1687 C C . ASP B 1 54 ? -18.016 -18.359 -1.861 1 79.94 54 ASP B C 1
ATOM 1689 O O . ASP B 1 54 ? -18.844 -18.703 -1.022 1 79.94 54 ASP B O 1
ATOM 1693 N N . ASP B 1 55 ? -16.812 -18.594 -1.72 1 82.56 55 ASP B N 1
ATOM 1694 C CA . ASP B 1 55 ? -16.281 -19.266 -0.541 1 82.56 55 ASP B CA 1
ATOM 1695 C C . ASP B 1 55 ? -15.133 -18.469 0.072 1 82.56 55 ASP B C 1
ATOM 1697 O O . ASP B 1 55 ? -14.688 -17.469 -0.502 1 82.56 55 ASP B O 1
ATOM 1701 N N . PRO B 1 56 ? -14.781 -18.844 1.347 1 88.44 56 PRO B N 1
ATOM 1702 C CA . PRO B 1 56 ? -13.672 -18.125 1.982 1 88.44 56 PRO B CA 1
ATOM 1703 C C . PRO B 1 56 ? -12.398 -18.156 1.145 1 88.44 56 PRO B C 1
ATOM 1705 O O . PRO B 1 56 ? -12.18 -19.109 0.373 1 88.44 56 PRO B O 1
ATOM 1708 N N . ASP B 1 57 ? -11.594 -17.109 1.367 1 92.62 57 ASP B N 1
ATOM 1709 C CA . ASP B 1 57 ? -10.32 -17.031 0.664 1 92.62 57 ASP B CA 1
ATOM 1710 C C . ASP B 1 57 ? -9.422 -18.219 1.019 1 92.62 57 ASP B C 1
ATOM 1712 O O . ASP B 1 57 ? -9.523 -18.766 2.115 1 92.62 57 ASP B O 1
ATOM 1716 N N . ASP B 1 58 ? -8.562 -18.594 0.055 1 94.25 58 ASP B N 1
ATOM 1717 C CA . ASP B 1 58 ? -7.656 -19.719 0.258 1 94.25 58 ASP B CA 1
ATOM 1718 C C . ASP B 1 58 ? -6.238 -19.234 0.563 1 94.25 58 ASP B C 1
ATOM 1720 O O . ASP B 1 58 ? -5.684 -18.422 -0.178 1 94.25 58 ASP B O 1
ATOM 1724 N N . LEU B 1 59 ? -5.73 -19.766 1.656 1 96.81 59 LEU B N 1
ATOM 1725 C CA . LEU B 1 59 ? -4.301 -19.594 1.895 1 96.81 59 LEU B CA 1
ATOM 1726 C C . LEU B 1 59 ? -3.488 -20.531 1.004 1 96.81 59 LEU B C 1
ATOM 1728 O O . LEU B 1 59 ? -3.635 -21.75 1.081 1 96.81 59 LEU B O 1
ATOM 1732 N N . LEU B 1 60 ? -2.645 -19.922 0.195 1 98 60 LEU B N 1
ATOM 1733 C CA . LEU B 1 60 ? -1.911 -20.734 -0.771 1 98 60 LEU B CA 1
ATOM 1734 C C . LEU B 1 60 ? -0.553 -21.141 -0.215 1 98 60 LEU B C 1
ATOM 1736 O O . LEU B 1 60 ? -0.084 -22.25 -0.471 1 98 60 LEU B O 1
ATOM 1740 N N . ASN B 1 61 ? 0.077 -20.219 0.433 1 98.62 61 ASN B N 1
ATOM 1741 C CA . ASN B 1 61 ? 1.405 -20.484 0.974 1 98.62 61 ASN B CA 1
ATOM 1742 C C . ASN B 1 61 ? 1.803 -19.453 2.023 1 98.62 61 ASN B C 1
ATOM 1744 O O . ASN B 1 61 ? 1.195 -18.375 2.107 1 98.62 61 ASN B O 1
ATOM 1748 N N . THR B 1 62 ? 2.742 -19.797 2.867 1 98.69 62 THR B N 1
ATOM 1749 C CA . THR B 1 62 ? 3.33 -18.922 3.869 1 98.69 62 THR B CA 1
ATOM 1750 C C . THR B 1 62 ? 4.855 -18.984 3.822 1 98.69 62 THR B C 1
ATOM 1752 O O . THR B 1 62 ? 5.426 -20.078 3.662 1 98.69 62 THR B O 1
ATOM 1755 N N . THR B 1 63 ? 5.457 -17.891 3.908 1 98.75 63 THR B N 1
ATOM 1756 C CA . THR B 1 63 ? 6.906 -17.812 4.047 1 98.75 63 THR B CA 1
ATOM 1757 C C . THR B 1 63 ? 7.297 -16.781 5.098 1 98.75 63 THR B C 1
ATOM 1759 O O . THR B 1 63 ? 6.434 -16.156 5.715 1 98.75 63 THR B O 1
ATOM 1762 N N . TYR B 1 64 ? 8.625 -16.641 5.363 1 98.69 64 TYR B N 1
ATOM 1763 C CA . TYR B 1 64 ? 9.172 -15.656 6.301 1 98.69 64 TYR B CA 1
ATOM 1764 C C . TYR B 1 64 ? 10.367 -14.93 5.695 1 98.69 64 TYR B C 1
ATOM 1766 O O . TYR B 1 64 ? 11.164 -15.531 4.969 1 98.69 64 TYR B O 1
ATOM 1774 N N . SER B 1 65 ? 10.391 -13.672 5.996 1 98.75 65 SER B N 1
ATOM 1775 C CA . SER B 1 65 ? 11.539 -12.922 5.5 1 98.75 65 SER B CA 1
ATOM 1776 C C . SER B 1 65 ? 12.836 -13.438 6.113 1 98.75 65 SER B C 1
ATOM 1778 O O . SER B 1 65 ? 12.852 -13.891 7.262 1 98.75 65 SER B O 1
ATOM 1780 N N . ASP B 1 66 ? 13.898 -13.297 5.398 1 98.56 66 ASP B N 1
ATOM 1781 C CA . ASP B 1 66 ? 15.195 -13.789 5.859 1 98.56 66 ASP B CA 1
ATOM 1782 C C . ASP B 1 66 ? 15.969 -12.695 6.586 1 98.56 66 ASP B C 1
ATOM 1784 O O . ASP B 1 66 ? 15.398 -11.664 6.949 1 98.56 66 ASP B O 1
ATOM 1788 N N . ALA B 1 67 ? 17.25 -12.922 6.848 1 97.81 67 ALA B N 1
ATOM 1789 C CA . ALA B 1 67 ? 18.078 -12.031 7.652 1 97.81 67 ALA B CA 1
ATOM 1790 C C . ALA B 1 67 ? 18.234 -10.664 6.98 1 97.81 67 ALA B C 1
ATOM 1792 O O . ALA B 1 67 ? 18.5 -9.664 7.648 1 97.81 67 ALA B O 1
ATOM 1793 N N . LYS B 1 68 ? 18.094 -10.625 5.73 1 98.06 68 LYS B N 1
ATOM 1794 C CA . LYS B 1 68 ? 18.219 -9.367 4.996 1 98.06 68 LYS B CA 1
ATOM 1795 C C . LYS B 1 68 ? 16.859 -8.75 4.715 1 98.06 68 LYS B C 1
ATOM 1797 O O . LYS B 1 68 ? 16.75 -7.773 3.969 1 98.06 68 LYS B O 1
ATOM 1802 N N . GLY B 1 69 ? 15.82 -9.328 5.207 1 98.56 69 GLY B N 1
ATOM 1803 C CA . GLY B 1 69 ? 14.461 -8.844 5.016 1 98.56 69 GLY B CA 1
ATOM 1804 C C . GLY B 1 69 ? 13.828 -9.336 3.73 1 98.56 69 GLY B C 1
ATOM 1805 O O . GLY B 1 69 ? 12.711 -8.93 3.389 1 98.56 69 GLY B O 1
ATOM 1806 N N . ALA B 1 70 ? 14.531 -10.18 3.018 1 98.81 70 ALA B N 1
ATOM 1807 C CA . ALA B 1 70 ? 14.039 -10.648 1.723 1 98.81 70 ALA B CA 1
ATOM 1808 C C . ALA B 1 70 ? 13.023 -11.773 1.895 1 98.81 70 ALA B C 1
ATOM 1810 O O . ALA B 1 70 ? 13.125 -12.578 2.82 1 98.81 70 ALA B O 1
ATOM 1811 N N . PHE B 1 71 ? 12.07 -11.805 0.985 1 98.81 71 PHE B N 1
ATOM 1812 C CA . PHE B 1 71 ? 11.133 -12.922 0.957 1 98.81 71 PHE B CA 1
ATOM 1813 C C . PHE B 1 71 ? 10.82 -13.328 -0.478 1 98.81 71 PHE B C 1
ATOM 1815 O O . PHE B 1 71 ? 10.953 -12.523 -1.401 1 98.81 71 PHE B O 1
ATOM 1822 N N . GLU B 1 72 ? 10.5 -14.539 -0.624 1 98.88 72 GLU B N 1
ATOM 1823 C CA . GLU B 1 72 ? 9.938 -15.141 -1.831 1 98.88 72 GLU B CA 1
ATOM 1824 C C . GLU B 1 72 ? 8.805 -16.109 -1.493 1 98.88 72 GLU B C 1
ATOM 1826 O O . GLU B 1 72 ? 8.969 -17 -0.656 1 98.88 72 GLU B O 1
ATOM 1831 N N . VAL B 1 73 ? 7.684 -15.891 -2.145 1 98.81 73 VAL B N 1
ATOM 1832 C CA . VAL B 1 73 ? 6.559 -16.766 -1.872 1 98.81 73 VAL B CA 1
ATOM 1833 C C . VAL B 1 73 ? 5.852 -17.125 -3.18 1 98.81 73 VAL B C 1
ATOM 1835 O O . VAL B 1 73 ? 5.605 -16.25 -4.016 1 98.81 73 VAL B O 1
ATOM 1838 N N . TYR B 1 74 ? 5.637 -18.328 -3.336 1 98.69 74 TYR B N 1
ATOM 1839 C CA . TYR B 1 74 ? 4.887 -18.844 -4.473 1 98.69 74 TYR B CA 1
ATOM 1840 C C . TYR B 1 74 ? 3.535 -19.406 -4.031 1 98.69 74 TYR B C 1
ATOM 1842 O O . TYR B 1 74 ? 3.441 -20.094 -3.016 1 98.69 74 TYR B O 1
ATOM 1850 N N . GLY B 1 75 ? 2.518 -19 -4.75 1 98.38 75 GLY B N 1
ATOM 1851 C CA . GLY B 1 75 ? 1.192 -19.562 -4.547 1 98.38 75 GLY B CA 1
ATOM 1852 C C . GLY B 1 75 ? 0.51 -19.969 -5.84 1 98.38 75 GLY B C 1
ATOM 1853 O O . GLY B 1 75 ? 0.681 -19.312 -6.867 1 98.38 75 GLY B O 1
ATOM 1854 N N . GLU B 1 76 ? -0.215 -21 -5.762 1 96.94 76 GLU B N 1
ATOM 1855 C CA . GLU B 1 76 ? -0.979 -21.453 -6.922 1 96.94 76 GLU B CA 1
ATOM 1856 C C . GLU B 1 76 ? -2.34 -22 -6.508 1 96.94 76 GLU B C 1
ATOM 1858 O O . GLU B 1 76 ? -2.541 -22.359 -5.348 1 96.94 76 GLU B O 1
ATOM 1863 N N . ASP B 1 77 ? -3.221 -21.922 -7.414 1 94.38 77 ASP B N 1
ATOM 1864 C CA . ASP B 1 77 ? -4.57 -22.453 -7.227 1 94.38 77 ASP B CA 1
ATOM 1865 C C . ASP B 1 77 ? -5.191 -22.875 -8.555 1 94.38 77 ASP B C 1
ATOM 1867 O O . ASP B 1 77 ? -4.773 -22.406 -9.617 1 94.38 77 ASP B O 1
ATOM 1871 N N . LYS B 1 78 ? -6.113 -23.797 -8.461 1 92 78 LYS B N 1
ATOM 1872 C CA . LYS B 1 78 ? -6.863 -24.25 -9.625 1 92 78 LYS B CA 1
ATOM 1873 C C . LYS B 1 78 ? -8.188 -23.516 -9.75 1 92 78 LYS B C 1
ATOM 1875 O O . LYS B 1 78 ? -9 -23.531 -8.82 1 92 78 LYS B O 1
ATOM 1880 N N . GLU B 1 79 ? -8.336 -22.781 -10.844 1 87.94 79 GLU B N 1
ATOM 1881 C CA . GLU B 1 79 ? -9.57 -22.031 -11.062 1 87.94 79 GLU B CA 1
A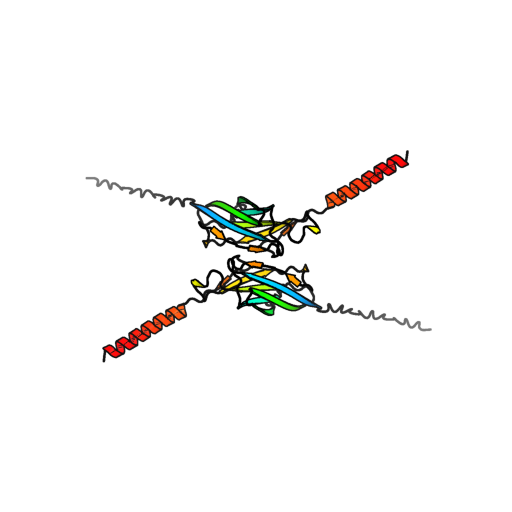TOM 1882 C C . GLU B 1 79 ? -9.945 -22.016 -12.547 1 87.94 79 GLU B C 1
ATOM 1884 O O . GLU B 1 79 ? -9.078 -22.109 -13.414 1 87.94 79 GLU B O 1
ATOM 1889 N N . VAL B 1 80 ? -11.273 -21.875 -12.766 1 84.56 80 VAL B N 1
ATOM 1890 C CA . VAL B 1 80 ? -11.773 -21.734 -14.125 1 84.56 80 VAL B CA 1
ATOM 1891 C C . VAL B 1 80 ? -11.445 -20.344 -14.656 1 84.56 80 VAL B C 1
ATOM 1893 O O . VAL B 1 80 ? -11 -20.203 -15.797 1 84.56 80 VAL B O 1
ATOM 1896 N N . THR B 1 81 ? -11.672 -19.453 -13.82 1 86.81 81 THR B N 1
ATOM 1897 C CA . THR B 1 81 ? -11.328 -18.078 -14.172 1 86.81 81 THR B CA 1
ATOM 1898 C C . THR B 1 81 ? -9.984 -17.688 -13.57 1 86.81 81 THR B C 1
ATOM 1900 O O . THR B 1 81 ? -9.312 -18.516 -12.953 1 86.81 81 THR B O 1
ATOM 1903 N N . ALA B 1 82 ? -9.562 -16.484 -13.82 1 91.25 82 ALA B N 1
ATOM 1904 C CA . ALA B 1 82 ? -8.289 -16.016 -13.273 1 91.25 82 ALA B CA 1
ATOM 1905 C C . ALA B 1 82 ? -8.336 -15.977 -11.75 1 91.25 82 ALA B C 1
ATOM 1907 O O . ALA B 1 82 ? -9.344 -15.578 -11.164 1 91.25 82 ALA B O 1
ATOM 1908 N N . ILE B 1 83 ? -7.238 -16.375 -11.203 1 94.38 83 ILE B N 1
ATOM 1909 C CA . ILE B 1 83 ? -7.125 -16.203 -9.758 1 94.38 83 ILE B CA 1
ATOM 1910 C C . ILE B 1 83 ? -7.004 -14.727 -9.406 1 94.38 83 ILE B C 1
ATOM 1912 O O . ILE B 1 83 ? -6.668 -13.906 -10.266 1 94.38 83 ILE B O 1
ATOM 1916 N N . GLU B 1 84 ? -7.297 -14.391 -8.148 1 93.5 84 GLU B N 1
ATOM 1917 C CA . GLU B 1 84 ? -7.141 -13.047 -7.613 1 93.5 84 GLU B CA 1
ATOM 1918 C C . GLU B 1 84 ? -6.219 -13.039 -6.398 1 93.5 84 GLU B C 1
ATOM 1920 O O . GLU B 1 84 ? -6.668 -12.82 -5.27 1 93.5 84 GLU B O 1
ATOM 1925 N N . PRO B 1 85 ? -4.93 -13.258 -6.703 1 96.69 85 PRO B N 1
ATOM 1926 C CA . PRO B 1 85 ? -3.988 -13.383 -5.59 1 96.69 85 PRO B CA 1
ATOM 1927 C C . PRO B 1 85 ? -3.75 -12.055 -4.867 1 96.69 85 PRO B C 1
ATOM 1929 O O . PRO B 1 85 ? -3.832 -10.992 -5.484 1 96.69 85 PRO B O 1
ATOM 1932 N N . TYR B 1 86 ? -3.453 -12.109 -3.562 1 96.06 86 TYR B N 1
ATOM 1933 C CA . TYR B 1 86 ? -3.004 -10.969 -2.77 1 96.06 86 TYR B CA 1
ATOM 1934 C C . TYR B 1 86 ? -2.066 -11.414 -1.653 1 96.06 86 TYR B C 1
ATOM 1936 O O . TYR B 1 86 ? -2.064 -12.586 -1.269 1 96.06 86 TYR B O 1
ATOM 1944 N N . LEU B 1 87 ? -1.314 -10.492 -1.245 1 98 87 LEU B N 1
ATOM 1945 C CA . LEU B 1 87 ? -0.347 -10.758 -0.186 1 98 87 LEU B CA 1
ATOM 1946 C C . LEU B 1 87 ? -0.847 -10.234 1.153 1 98 87 LEU B C 1
ATOM 1948 O O . LEU B 1 87 ? -1.467 -9.164 1.213 1 98 87 LEU B O 1
ATOM 1952 N N . VAL B 1 88 ? -0.543 -10.977 2.178 1 97.5 88 VAL B N 1
ATOM 1953 C CA . VAL B 1 88 ? -0.748 -10.516 3.545 1 97.5 88 VAL B CA 1
ATOM 1954 C C . VAL B 1 88 ? 0.577 -10.539 4.305 1 97.5 88 VAL B C 1
ATOM 1956 O O . VAL B 1 88 ? 1.274 -11.555 4.316 1 97.5 88 VAL B O 1
ATOM 1959 N N . ILE B 1 89 ? 0.86 -9.43 4.895 1 97.81 89 ILE B N 1
ATOM 1960 C CA . ILE B 1 89 ? 2.066 -9.32 5.707 1 97.81 89 ILE B CA 1
ATOM 1961 C C . ILE B 1 89 ? 1.689 -9 7.148 1 97.81 89 ILE B C 1
ATOM 1963 O O . ILE B 1 89 ? 0.963 -8.039 7.41 1 97.81 89 ILE B O 1
ATOM 1967 N N . LYS B 1 90 ? 2.168 -9.812 8.031 1 94.75 90 LYS B N 1
ATOM 1968 C CA . LYS B 1 90 ? 1.936 -9.641 9.461 1 94.75 90 LYS B CA 1
ATOM 1969 C C . LYS B 1 90 ? 3.205 -9.18 10.172 1 94.75 90 LYS B C 1
ATOM 1971 O O . LYS B 1 90 ? 4.219 -9.883 10.156 1 94.75 90 LYS B O 1
ATOM 1976 N N . HIS B 1 91 ? 3.068 -8.086 10.805 1 93.94 91 HIS B N 1
ATOM 1977 C CA . HIS B 1 91 ? 4.273 -7.512 11.391 1 93.94 91 HIS B CA 1
ATOM 1978 C C . HIS B 1 91 ? 3.945 -6.68 12.625 1 93.94 91 HIS B C 1
ATOM 1980 O O . HIS B 1 91 ? 2.785 -6.602 13.039 1 93.94 91 HIS B O 1
ATOM 1986 N N . ASN B 1 92 ? 4.961 -6.176 13.234 1 90.62 92 ASN B N 1
ATOM 1987 C CA . ASN B 1 92 ? 4.777 -5.312 14.398 1 90.62 92 ASN B CA 1
ATOM 1988 C C . ASN B 1 92 ? 5.629 -4.047 14.289 1 90.62 92 ASN B C 1
ATOM 1990 O O . ASN B 1 92 ? 6.043 -3.488 15.305 1 90.62 92 ASN B O 1
ATOM 1994 N N . CYS B 1 93 ? 5.793 -3.715 13.062 1 90.06 93 CYS B N 1
ATOM 1995 C CA . CYS B 1 93 ? 6.543 -2.484 12.82 1 90.06 93 CYS B CA 1
ATOM 1996 C C . CYS B 1 93 ? 5.898 -1.308 13.547 1 90.06 93 CYS B C 1
ATOM 1998 O O . CYS B 1 93 ? 4.684 -1.121 13.477 1 90.06 93 CYS B O 1
ATOM 2000 N N . ASN B 1 94 ? 6.711 -0.43 14.258 1 74.75 94 ASN B N 1
ATOM 2001 C CA . ASN B 1 94 ? 6.34 0.77 15 1 74.75 94 ASN B CA 1
ATOM 2002 C C . ASN B 1 94 ? 5.621 0.423 16.297 1 74.75 94 ASN B C 1
ATOM 2004 O O . ASN B 1 94 ? 5.141 1.312 17 1 74.75 94 ASN B O 1
ATOM 2008 N N . ASN B 1 95 ? 5.273 -0.717 16.5 1 66.44 95 ASN B N 1
ATOM 2009 C CA . ASN B 1 95 ? 4.613 -1.095 17.75 1 66.44 95 ASN B CA 1
ATOM 2010 C C . ASN B 1 95 ? 5.535 -1.922 18.641 1 66.44 95 ASN B C 1
ATOM 2012 O O . ASN B 1 95 ? 5.184 -2.234 19.781 1 66.44 95 ASN B O 1
ATOM 2016 N N . GLY B 1 96 ? 6.598 -2.383 18.078 1 55.47 96 GLY B N 1
ATOM 2017 C CA . GLY B 1 96 ? 7.414 -3.383 18.75 1 55.47 96 GLY B CA 1
ATOM 2018 C C . GLY B 1 96 ? 7.848 -2.963 20.141 1 55.47 96 GLY B C 1
ATOM 2019 O O . GLY B 1 96 ? 7.891 -3.787 21.047 1 55.47 96 GLY B O 1
ATOM 2020 N N . ILE B 1 97 ? 8.156 -1.797 20.219 1 49.69 97 ILE B N 1
ATOM 2021 C CA . ILE B 1 97 ? 8.711 -1.409 21.5 1 49.69 97 ILE B CA 1
ATOM 2022 C C . ILE B 1 97 ? 7.582 -1.188 22.516 1 49.69 97 ILE B C 1
ATOM 2024 O O . ILE B 1 97 ? 7.711 -1.544 23.688 1 49.69 97 ILE B O 1
ATOM 2028 N N . ILE B 1 98 ? 6.52 -0.756 22.031 1 53.84 98 ILE B N 1
ATOM 2029 C CA . ILE B 1 98 ? 5.469 -0.367 22.969 1 53.84 98 ILE B CA 1
ATOM 2030 C C . ILE B 1 98 ? 4.633 -1.589 23.344 1 53.84 98 ILE B C 1
ATOM 2032 O O . ILE B 1 98 ? 4.32 -1.803 24.516 1 53.84 98 ILE B O 1
ATOM 2036 N N . ASN B 1 99 ? 4.246 -2.316 22.375 1 62.5 99 ASN B N 1
ATOM 2037 C CA . ASN B 1 99 ? 3.492 -3.541 22.625 1 62.5 99 ASN B CA 1
ATOM 2038 C C . ASN B 1 99 ? 3.885 -4.648 21.641 1 62.5 99 ASN B C 1
ATOM 2040 O O . ASN B 1 99 ? 3.301 -4.773 20.562 1 62.5 99 ASN B O 1
ATOM 2044 N N . PRO B 1 100 ? 4.918 -5.285 22.062 1 63.06 100 PRO B N 1
ATOM 2045 C CA . PRO B 1 100 ? 5.418 -6.336 21.172 1 63.06 100 PRO B CA 1
ATOM 2046 C C . PRO B 1 100 ? 4.352 -7.371 20.828 1 63.06 100 PRO B C 1
ATOM 2048 O O . PRO B 1 100 ? 4.52 -8.141 19.875 1 63.06 100 PRO B O 1
ATOM 2051 N N . LYS B 1 101 ? 3.234 -7.305 21.516 1 71.75 101 LYS B N 1
ATOM 2052 C CA . LYS B 1 101 ? 2.219 -8.328 21.266 1 71.75 101 LYS B CA 1
ATOM 2053 C C . LYS B 1 101 ? 1.212 -7.863 20.219 1 71.75 101 LYS B C 1
ATOM 2055 O O . LYS B 1 101 ? 0.336 -8.625 19.812 1 71.75 101 LYS B O 1
ATOM 2060 N N . CYS B 1 102 ? 1.459 -6.676 19.812 1 81.81 102 CYS B N 1
ATOM 2061 C CA . CYS B 1 102 ? 0.546 -6.184 18.797 1 81.81 102 CYS B CA 1
ATOM 2062 C C . CYS B 1 102 ? 0.995 -6.625 17.406 1 81.81 102 CYS B C 1
ATOM 2064 O O . CYS B 1 102 ? 2.188 -6.605 17.094 1 81.81 102 CYS B O 1
ATOM 2066 N N . THR B 1 103 ? 0.064 -7.168 16.688 1 87.38 103 THR B N 1
ATOM 2067 C CA . THR B 1 103 ? 0.343 -7.57 15.32 1 87.38 103 THR B CA 1
ATOM 2068 C C . THR B 1 103 ? -0.429 -6.695 14.336 1 87.38 103 THR B C 1
ATOM 2070 O O . THR B 1 103 ? -1.608 -6.402 14.547 1 87.38 103 THR B O 1
ATOM 2073 N N . ILE B 1 104 ? 0.279 -6.23 13.398 1 90.75 104 ILE B N 1
ATOM 2074 C CA . ILE B 1 104 ? -0.315 -5.48 12.289 1 90.75 104 ILE B CA 1
ATOM 2075 C C . ILE B 1 104 ? -0.434 -6.383 11.062 1 90.75 104 ILE B C 1
ATOM 2077 O O . ILE B 1 104 ? 0.493 -7.129 10.742 1 90.75 104 ILE B O 1
ATOM 2081 N N . THR B 1 105 ? -1.562 -6.305 10.469 1 92.38 105 THR B N 1
ATOM 2082 C CA . THR B 1 105 ? -1.786 -7.055 9.234 1 92.38 105 THR B CA 1
ATOM 2083 C C . THR B 1 105 ? -2.082 -6.109 8.07 1 92.38 105 THR B C 1
ATOM 2085 O O . THR B 1 105 ? -2.994 -5.285 8.156 1 92.38 105 THR B O 1
ATOM 2088 N N . ASP B 1 106 ? -1.271 -6.254 7.051 1 93.69 106 ASP B N 1
ATOM 2089 C CA . ASP B 1 106 ? -1.455 -5.469 5.836 1 93.69 106 ASP B CA 1
ATOM 2090 C C . ASP B 1 106 ? -1.636 -6.371 4.617 1 93.69 106 ASP B C 1
ATOM 2092 O O . ASP B 1 106 ? -0.957 -7.391 4.488 1 93.69 106 ASP B O 1
ATOM 2096 N N . ALA B 1 107 ? -2.488 -5.883 3.73 1 95.44 107 ALA B N 1
ATOM 2097 C CA . ALA B 1 107 ? -2.678 -6.613 2.479 1 95.44 107 ALA B CA 1
ATOM 2098 C C . ALA B 1 107 ? -2.176 -5.801 1.289 1 95.44 107 ALA B C 1
ATOM 2100 O O . ALA B 1 107 ? -2.16 -4.566 1.332 1 95.44 107 ALA B O 1
ATOM 2101 N N . TYR B 1 108 ? -1.771 -6.543 0.292 1 95.88 108 TYR B N 1
ATOM 2102 C CA . TYR B 1 108 ? -1.276 -5.957 -0.949 1 95.88 108 TYR B CA 1
ATOM 2103 C C . TYR B 1 108 ? -1.865 -6.672 -2.16 1 95.88 108 TYR B C 1
ATOM 2105 O O . TYR B 1 108 ? -1.819 -7.902 -2.248 1 95.88 108 TYR B O 1
ATOM 2113 N N . LEU B 1 109 ? -2.283 -5.852 -3.02 1 91.81 109 LEU B N 1
ATOM 2114 C CA . LEU B 1 109 ? -2.811 -6.414 -4.258 1 91.81 109 LEU B CA 1
ATOM 2115 C C . LEU B 1 109 ? -1.68 -6.895 -5.16 1 91.81 109 LEU B C 1
ATOM 2117 O O . LEU B 1 109 ? -0.658 -6.215 -5.297 1 91.81 109 LEU B O 1
ATOM 2121 N N . ILE B 1 110 ? -1.925 -8.07 -5.75 1 94.62 110 ILE B N 1
ATOM 2122 C CA . ILE B 1 110 ? -1.043 -8.539 -6.812 1 94.62 110 ILE B CA 1
ATOM 2123 C C . ILE B 1 110 ? -1.734 -8.375 -8.164 1 94.62 110 ILE B C 1
ATOM 2125 O O . ILE B 1 110 ? -2.748 -9.031 -8.438 1 94.62 110 ILE B O 1
ATOM 2129 N N . PRO B 1 111 ? -1.176 -7.562 -9.008 1 91.06 111 PRO B N 1
ATOM 2130 C CA . PRO B 1 111 ? -1.825 -7.355 -10.305 1 91.06 111 PRO B CA 1
ATOM 2131 C C . PRO B 1 111 ? -1.938 -8.641 -11.117 1 91.06 111 PRO B C 1
ATOM 2133 O O . PRO B 1 111 ? -0.999 -9.438 -11.156 1 91.06 111 PRO B O 1
ATOM 2136 N N . LYS B 1 112 ? -3.045 -8.797 -11.836 1 90.25 112 LYS B N 1
ATOM 2137 C CA . LYS B 1 112 ? -3.346 -10.016 -12.586 1 90.25 112 LYS B CA 1
ATOM 2138 C C . LYS B 1 112 ? -2.305 -10.266 -13.672 1 90.25 112 LYS B C 1
ATOM 2140 O O . LYS B 1 112 ? -2.041 -11.414 -14.039 1 90.25 112 LYS B O 1
ATOM 2145 N N . LYS B 1 113 ? -1.749 -9.25 -14.109 1 89.31 113 LYS B N 1
ATOM 2146 C CA . LYS B 1 113 ? -0.782 -9.375 -15.195 1 89.31 113 LYS B CA 1
ATOM 2147 C C . LYS B 1 113 ? 0.418 -10.219 -14.766 1 89.31 113 LYS B C 1
ATOM 2149 O O . LYS B 1 113 ? 1.208 -10.648 -15.609 1 89.31 113 LYS B O 1
ATOM 2154 N N . PHE B 1 114 ? 0.497 -10.438 -13.508 1 94.62 114 PHE B N 1
ATOM 2155 C CA . PHE B 1 114 ? 1.665 -11.164 -13.031 1 94.62 114 PHE B CA 1
ATOM 2156 C C . PHE B 1 114 ? 1.337 -12.641 -12.828 1 94.62 114 PHE B C 1
ATOM 2158 O O . PHE B 1 114 ? 2.205 -13.43 -12.445 1 94.62 114 PHE B O 1
ATOM 2165 N N . ILE B 1 115 ? 0.143 -13 -13.055 1 95.25 115 ILE B N 1
ATOM 2166 C CA . ILE B 1 115 ? -0.174 -14.422 -13.008 1 95.25 115 ILE B CA 1
ATOM 2167 C C . ILE B 1 115 ? 0.706 -15.188 -14 1 95.25 115 ILE B C 1
ATOM 2169 O O . ILE B 1 115 ? 0.796 -14.812 -15.172 1 95.25 115 ILE B O 1
ATOM 2173 N N . GLY B 1 116 ? 1.352 -16.203 -13.555 1 96.38 116 GLY B N 1
ATOM 2174 C CA . GLY B 1 116 ? 2.291 -16.969 -14.367 1 96.38 116 GLY B CA 1
ATOM 2175 C C . GLY B 1 116 ? 3.684 -16.359 -14.383 1 96.38 116 GLY B C 1
ATOM 2176 O O . GLY B 1 116 ? 4.57 -16.859 -15.078 1 96.38 116 GLY B O 1
ATOM 2177 N N . LYS B 1 117 ? 3.838 -15.266 -13.625 1 96.94 117 LYS B N 1
ATOM 2178 C CA . LYS B 1 117 ? 5.113 -14.555 -13.609 1 96.94 117 LYS B CA 1
ATOM 2179 C C . LYS B 1 117 ? 5.535 -14.219 -12.18 1 96.94 117 LYS B C 1
ATOM 2181 O O . LYS B 1 117 ? 4.934 -14.703 -11.219 1 96.94 117 LYS B O 1
ATOM 2186 N N . THR B 1 118 ? 6.656 -13.57 -12.086 1 98 118 THR B N 1
ATOM 2187 C CA . THR B 1 118 ? 7.141 -13.07 -10.805 1 98 118 THR B CA 1
ATOM 2188 C C . THR B 1 118 ? 6.801 -11.594 -10.641 1 98 118 THR B C 1
ATOM 2190 O O . THR B 1 118 ? 7.055 -10.789 -11.531 1 98 118 THR B O 1
ATOM 2193 N N . TYR B 1 119 ? 6.16 -11.328 -9.594 1 97.31 119 TYR B N 1
ATOM 2194 C CA . TYR B 1 119 ? 5.895 -9.953 -9.188 1 97.31 119 TYR B CA 1
ATOM 2195 C C . TYR B 1 119 ? 6.918 -9.477 -8.164 1 97.31 119 TYR B C 1
ATOM 2197 O O . TYR B 1 119 ? 6.918 -9.938 -7.016 1 97.31 119 TYR B O 1
ATOM 2205 N N . ASP B 1 120 ? 7.73 -8.523 -8.617 1 97.94 120 ASP B N 1
ATOM 2206 C CA . ASP B 1 120 ? 8.734 -7.973 -7.715 1 97.94 120 ASP B CA 1
ATOM 2207 C C . ASP B 1 120 ? 8.258 -6.664 -7.09 1 97.94 120 ASP B C 1
ATOM 2209 O O . ASP B 1 120 ? 8.07 -5.668 -7.793 1 97.94 120 ASP B O 1
ATOM 2213 N N . MET B 1 121 ? 8.195 -6.723 -5.758 1 97.25 121 MET B N 1
ATOM 2214 C CA . MET B 1 121 ? 7.746 -5.547 -5.016 1 97.25 121 MET B CA 1
ATOM 2215 C C . MET B 1 121 ? 8.93 -4.664 -4.629 1 97.25 121 MET B C 1
ATOM 2217 O O . MET B 1 121 ? 8.742 -3.518 -4.215 1 97.25 121 MET B O 1
ATOM 2221 N N . TYR B 1 122 ? 10.148 -5.219 -4.801 1 97.12 122 TYR B N 1
ATOM 2222 C CA . TYR B 1 122 ? 11.383 -4.539 -4.43 1 97.12 122 TYR B CA 1
ATOM 2223 C C . TYR B 1 122 ? 11.398 -4.227 -2.936 1 97.12 122 TYR B C 1
ATOM 2225 O O . TYR B 1 122 ? 11.477 -5.137 -2.107 1 97.12 122 TYR B O 1
ATOM 2233 N N . ILE B 1 123 ? 11.117 -3.016 -2.506 1 97.56 123 ILE B N 1
ATOM 2234 C CA . ILE B 1 123 ? 11.117 -2.691 -1.083 1 97.56 123 ILE B CA 1
ATOM 2235 C C . ILE B 1 123 ? 9.68 -2.453 -0.612 1 97.56 123 ILE B C 1
ATOM 2237 O O . ILE B 1 123 ? 8.93 -1.704 -1.241 1 97.56 123 ILE B O 1
ATOM 2241 N N . VAL B 1 124 ? 9.344 -3.131 0.389 1 97.81 124 VAL B N 1
ATOM 2242 C CA . VAL B 1 124 ? 8.078 -2.91 1.092 1 97.81 124 VAL B CA 1
ATOM 2243 C C . VAL B 1 124 ? 8.352 -2.275 2.453 1 97.81 124 VAL B C 1
ATOM 2245 O O . VAL B 1 124 ? 8.828 -2.945 3.373 1 97.81 124 VAL B O 1
ATOM 2248 N N . SER B 1 125 ? 8.047 -1.016 2.572 1 96.88 125 SER B N 1
ATOM 2249 C CA . SER B 1 125 ? 8.164 -0.352 3.867 1 96.88 125 SER B CA 1
ATOM 2250 C C . SER B 1 125 ? 6.957 -0.646 4.75 1 96.88 125 SER B C 1
ATOM 2252 O O . SER B 1 125 ? 5.836 -0.24 4.434 1 96.88 125 SER B O 1
ATOM 2254 N N . LEU B 1 126 ? 7.254 -1.186 5.883 1 96.44 126 LEU B N 1
ATOM 2255 C CA . LEU B 1 126 ? 6.176 -1.617 6.766 1 96.44 126 LEU B CA 1
ATOM 2256 C C . LEU B 1 126 ? 5.66 -0.452 7.605 1 96.44 126 LEU B C 1
ATOM 2258 O O . LEU B 1 126 ? 4.695 -0.60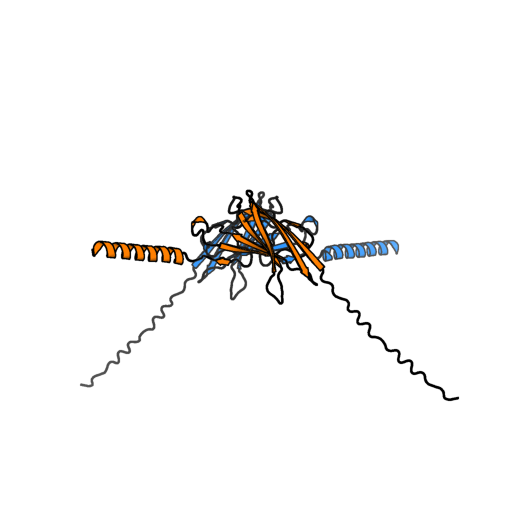2 8.359 1 96.44 126 LEU B O 1
ATOM 2262 N N . ASN B 1 127 ? 6.258 0.681 7.418 1 93.69 127 ASN B N 1
ATOM 2263 C CA . ASN B 1 127 ? 5.75 1.906 8.023 1 93.69 127 ASN B CA 1
ATOM 2264 C C . ASN B 1 127 ? 4.469 2.379 7.344 1 93.69 127 ASN B C 1
ATOM 2266 O O . ASN B 1 127 ? 3.719 3.178 7.91 1 93.69 127 ASN B O 1
ATOM 2270 N N . ILE B 1 128 ? 4.336 1.939 6.102 1 95.25 128 ILE B N 1
ATOM 2271 C CA . ILE B 1 128 ? 3.201 2.373 5.293 1 95.25 128 ILE B CA 1
ATOM 2272 C C . ILE B 1 128 ? 2.025 1.421 5.504 1 95.25 128 ILE B C 1
ATOM 2274 O O . ILE B 1 128 ? 2.174 0.204 5.371 1 95.25 128 ILE B O 1
ATOM 2278 N N . ALA B 1 129 ? 0.916 2.01 5.805 1 89.44 129 ALA B N 1
ATOM 2279 C CA . ALA B 1 129 ? -0.27 1.172 5.965 1 89.44 129 ALA B CA 1
ATOM 2280 C C . ALA B 1 129 ? -0.73 0.611 4.621 1 89.44 129 ALA B C 1
ATOM 2282 O O . ALA B 1 129 ? -1.017 1.368 3.691 1 89.44 129 ALA B O 1
ATOM 2283 N N . GLY B 1 130 ? -0.755 -0.704 4.598 1 88.75 130 GLY B N 1
ATOM 2284 C CA . GLY B 1 130 ? -1.275 -1.354 3.406 1 88.75 130 GLY B CA 1
ATOM 2285 C C . GLY B 1 130 ? -2.791 -1.369 3.35 1 88.75 130 GLY B C 1
ATOM 2286 O O . GLY B 1 130 ? -3.453 -0.598 4.047 1 88.75 130 GLY B O 1
ATOM 2287 N N . ARG B 1 131 ? -3.221 -2.166 2.395 1 86.19 131 ARG B N 1
ATOM 2288 C CA . ARG B 1 131 ? -4.66 -2.377 2.301 1 86.19 131 ARG B CA 1
ATOM 2289 C C . ARG B 1 131 ? -5.168 -3.227 3.463 1 86.19 131 ARG B C 1
ATOM 2291 O O . ARG B 1 131 ? -4.418 -4.035 4.02 1 86.19 131 ARG B O 1
ATOM 2298 N N . ASN B 1 132 ? -6.473 -3.041 3.861 1 81.38 132 ASN B N 1
ATOM 2299 C CA . ASN B 1 132 ? -7.07 -3.801 4.953 1 81.38 132 ASN B CA 1
ATOM 2300 C C . ASN B 1 132 ? -6.184 -3.781 6.199 1 81.38 132 ASN B C 1
ATOM 2302 O O . ASN B 1 132 ? -5.945 -4.824 6.812 1 81.38 132 ASN B O 1
ATOM 2306 N N . HIS B 1 133 ? -5.66 -2.713 6.445 1 82.5 133 HIS B N 1
ATOM 2307 C CA . HIS B 1 133 ? -4.801 -2.506 7.602 1 82.5 133 HIS B CA 1
ATOM 2308 C C . HIS B 1 133 ? -5.555 -2.766 8.906 1 82.5 133 HIS B C 1
ATOM 2310 O O . HIS B 1 133 ? -6.543 -2.092 9.195 1 82.5 133 HIS B O 1
ATOM 2316 N N . LYS B 1 134 ? -5.016 -3.773 9.625 1 83.44 134 LYS B N 1
ATOM 2317 C CA . LYS B 1 134 ? -5.621 -4.133 10.898 1 83.44 134 LYS B CA 1
ATOM 2318 C C . LYS B 1 134 ? -4.559 -4.285 11.984 1 83.44 134 LYS B C 1
ATOM 2320 O O . LYS B 1 134 ? -3.484 -4.84 11.742 1 83.44 134 LYS B O 1
ATOM 2325 N N . LYS B 1 135 ? -4.891 -3.707 13.141 1 82.94 135 LYS B N 1
ATOM 2326 C CA . LYS B 1 135 ? -4.031 -3.854 14.312 1 82.94 135 LYS B CA 1
ATOM 2327 C C . LYS B 1 135 ? -4.723 -4.672 15.398 1 82.94 135 LYS B C 1
ATOM 2329 O O . LYS B 1 135 ? -5.848 -4.359 15.797 1 82.94 135 LYS B O 1
ATOM 2334 N N . ASN B 1 136 ? -4.172 -5.758 15.664 1 81.44 136 ASN B N 1
ATOM 2335 C CA . ASN B 1 136 ? -4.668 -6.625 16.734 1 81.44 136 ASN B CA 1
ATOM 2336 C C . ASN B 1 136 ? -3.697 -6.676 17.906 1 81.44 136 ASN B C 1
ATOM 2338 O O . ASN B 1 136 ? -2.578 -7.176 17.766 1 81.44 136 ASN B O 1
ATOM 2342 N N . CYS B 1 137 ? -4.148 -5.984 18.969 1 74.12 137 CYS B N 1
ATOM 2343 C CA . CYS B 1 137 ? -3.275 -5.965 20.141 1 74.12 137 CYS B CA 1
ATOM 2344 C C . CYS B 1 137 ? -3.863 -6.805 21.266 1 74.12 137 CYS B C 1
ATOM 2346 O O . CYS B 1 137 ? -5.062 -6.734 21.547 1 74.12 137 CYS B O 1
ATOM 2348 N N . LYS B 1 138 ? -3.439 -7.992 21.406 1 59.25 138 LYS B N 1
ATOM 2349 C CA . LYS B 1 138 ? -3.912 -8.789 22.531 1 59.25 138 LYS B CA 1
ATOM 2350 C C . LYS B 1 138 ? -3.744 -8.039 23.844 1 59.25 138 LYS B C 1
ATOM 2352 O O . LYS B 1 138 ? -2.699 -7.438 24.094 1 59.25 138 LYS B O 1
ATOM 2357 N N . LEU B 1 139 ? -4.742 -7.484 24.219 1 51.72 139 LEU B N 1
ATOM 2358 C CA . LEU B 1 139 ? -4.734 -6.828 25.516 1 51.72 139 LEU B CA 1
ATOM 2359 C C . LEU B 1 139 ? -3.896 -7.621 26.516 1 51.72 139 LEU B C 1
ATOM 2361 O O . LEU B 1 139 ? -3.928 -8.852 26.516 1 51.72 139 LEU B O 1
ATOM 2365 N N . LEU B 1 140 ? -2.824 -7.023 26.828 1 46.56 140 LEU B N 1
ATOM 2366 C CA . LEU B 1 140 ? -2.127 -7.465 28.031 1 46.56 140 LEU B CA 1
ATOM 2367 C C . LEU B 1 140 ? -3.117 -7.797 29.141 1 46.56 140 LEU B C 1
ATOM 2369 O O . LEU B 1 140 ? -2.754 -7.805 30.328 1 46.56 140 LEU B O 1
ATOM 2373 N N . ILE B 1 141 ? -4.281 -7.852 28.922 1 41.19 141 ILE B N 1
ATOM 2374 C CA . ILE B 1 141 ? -5.125 -8.172 30.062 1 41.19 141 ILE B CA 1
ATOM 2375 C C . ILE B 1 141 ? -4.668 -9.492 30.688 1 41.19 141 ILE B C 1
ATOM 2377 O O . ILE B 1 141 ? -4.633 -9.625 31.906 1 41.19 141 ILE B O 1
ATOM 2381 N N . ASP B 1 142 ? -4.312 -10.312 29.859 1 44.06 142 ASP B N 1
ATOM 2382 C CA . ASP B 1 142 ? -3.844 -11.531 30.516 1 44.06 142 ASP B CA 1
ATOM 2383 C C . ASP B 1 142 ? -2.57 -11.266 31.312 1 44.06 142 ASP B C 1
ATOM 2385 O O . ASP B 1 142 ? -2.42 -11.758 32.438 1 44.06 142 ASP B O 1
ATOM 2389 N N . GLU B 1 143 ? -1.747 -10.406 30.781 1 44.06 143 GLU B N 1
ATOM 2390 C CA . GLU B 1 143 ? -0.574 -10.102 31.594 1 44.06 143 GLU B CA 1
ATOM 2391 C C . GLU B 1 143 ? -0.94 -9.195 32.781 1 44.06 143 GLU B C 1
ATOM 2393 O O . GLU B 1 143 ? -0.437 -9.375 33.875 1 44.06 143 GLU B O 1
ATOM 2398 N N . ILE B 1 144 ? -1.884 -8.305 32.469 1 43.16 144 ILE B N 1
ATOM 2399 C CA . ILE B 1 144 ? -2.377 -7.492 33.562 1 43.16 144 ILE B CA 1
ATOM 2400 C C . ILE B 1 144 ? -3.176 -8.367 34.531 1 43.16 144 ILE B C 1
ATOM 2402 O O . ILE B 1 144 ? -3.02 -8.258 35.75 1 43.16 144 ILE B O 1
ATOM 2406 N N . TRP B 1 145 ? -3.977 -9.219 33.875 1 44.75 145 TRP B N 1
ATOM 2407 C CA . TRP B 1 145 ? -4.695 -10.18 34.688 1 44.75 145 TRP B CA 1
ATOM 2408 C C . TRP B 1 145 ? -3.729 -11.094 35.438 1 44.75 145 TRP B C 1
ATOM 2410 O O . TRP B 1 145 ? -3.879 -11.328 36.625 1 44.75 145 TRP B O 1
ATOM 2420 N N . ASN B 1 146 ? -2.752 -11.469 34.75 1 45.84 146 ASN B N 1
ATOM 2421 C CA . ASN B 1 146 ? -1.761 -12.32 35.375 1 45.84 146 ASN B CA 1
ATOM 2422 C C . ASN B 1 146 ? -0.98 -11.562 36.469 1 45.84 146 ASN B C 1
ATOM 2424 O O . ASN B 1 146 ? -0.675 -12.109 37.531 1 45.84 146 ASN B O 1
ATOM 2428 N N . LEU B 1 147 ? -0.708 -10.336 36.156 1 45.19 147 LEU B N 1
ATOM 2429 C CA . LEU B 1 147 ? -0.065 -9.469 37.125 1 45.19 147 LEU B CA 1
ATOM 2430 C C . LEU B 1 147 ? -1.009 -9.18 38.281 1 45.19 147 LEU B C 1
ATOM 2432 O O . LEU B 1 147 ? -0.588 -9.172 39.438 1 45.19 147 LEU B O 1
ATOM 2436 N N . MET B 1 148 ? -2.227 -8.898 37.906 1 44.38 148 MET B N 1
ATOM 2437 C CA . MET B 1 148 ? -3.215 -8.664 38.938 1 44.38 148 MET B CA 1
ATOM 2438 C C . MET B 1 148 ? -3.479 -9.93 39.75 1 44.38 148 MET B C 1
ATOM 2440 O O . MET B 1 148 ? -3.564 -9.891 40.969 1 44.38 148 MET B O 1
ATOM 2444 N N . VAL B 1 149 ? -3.602 -11.023 38.969 1 48.53 149 VAL B N 1
ATOM 2445 C CA . VAL B 1 149 ? -3.842 -12.297 39.656 1 48.53 149 VAL B CA 1
ATOM 2446 C C . VAL B 1 149 ? -2.594 -12.719 40.438 1 48.53 149 VAL B C 1
ATOM 2448 O O . VAL B 1 149 ? -2.691 -13.227 41.531 1 48.53 149 VAL B O 1
ATOM 2451 N N . ASN B 1 150 ? -1.549 -12.445 39.781 1 47.81 150 ASN B N 1
ATOM 2452 C CA . ASN B 1 150 ? -0.324 -12.766 40.531 1 47.81 150 ASN B CA 1
ATOM 2453 C C . ASN B 1 150 ? -0.12 -11.844 41.719 1 47.81 150 ASN B C 1
ATOM 2455 O O . ASN B 1 150 ? 0.374 -12.266 42.75 1 47.81 150 ASN B O 1
ATOM 2459 N N . GLU B 1 151 ? -0.487 -10.57 41.469 1 46.12 151 GLU B N 1
ATOM 2460 C CA . GLU B 1 151 ? -0.449 -9.648 42.594 1 46.12 151 GLU B CA 1
ATOM 2461 C C . GLU B 1 151 ? -1.479 -10.031 43.656 1 46.12 151 GLU B C 1
ATOM 2463 O O . GLU B 1 151 ? -1.191 -9.977 44.844 1 46.12 151 GLU B O 1
ATOM 2468 N N . THR B 1 152 ? -2.66 -10.359 43.156 1 47.84 152 THR B N 1
ATOM 2469 C CA . THR B 1 152 ? -3.697 -10.82 44.062 1 47.84 152 THR B CA 1
ATOM 2470 C C . THR B 1 152 ? -3.293 -12.133 44.75 1 47.84 152 THR B C 1
ATOM 2472 O O . THR B 1 152 ? -3.543 -12.336 45.938 1 47.84 152 THR B O 1
ATOM 2475 N N . ILE B 1 153 ? -2.676 -12.984 43.906 1 45.97 153 ILE B N 1
ATOM 2476 C CA . ILE B 1 153 ? -2.178 -14.242 44.438 1 45.97 153 ILE B CA 1
ATOM 2477 C C . ILE B 1 153 ? -1.038 -13.961 45.438 1 45.97 153 ILE B C 1
ATOM 2479 O O . ILE B 1 153 ? -0.969 -14.562 46.5 1 45.97 153 ILE B O 1
ATOM 2483 N N . GLU B 1 154 ? -0.198 -13.078 45.031 1 43.03 154 GLU B N 1
ATOM 2484 C CA . GLU B 1 154 ? 0.89 -12.664 45.938 1 43.03 154 GLU B CA 1
ATOM 2485 C C . GLU B 1 154 ? 0.353 -12 47.188 1 43.03 154 GLU B C 1
ATOM 2487 O O . GLU B 1 154 ? 0.829 -12.273 48.281 1 43.03 154 GLU B O 1
ATOM 2492 N N . ASP B 1 155 ? -0.609 -11.156 46.969 1 44.03 155 ASP B N 1
ATOM 2493 C CA . ASP B 1 155 ? -1.23 -10.516 48.094 1 44.03 155 ASP B CA 1
ATOM 2494 C C . ASP B 1 155 ? -1.936 -11.539 49 1 44.03 155 ASP B C 1
ATOM 2496 O O . ASP B 1 155 ? -1.871 -11.461 50.219 1 44.03 155 ASP B O 1
ATOM 2500 N N . GLN B 1 156 ? -2.578 -12.508 48.344 1 39.38 156 GLN B N 1
ATOM 2501 C CA . GLN B 1 156 ? -3.246 -13.57 49.062 1 39.38 156 GLN B CA 1
ATOM 2502 C C . GLN B 1 156 ? -2.234 -14.453 49.812 1 39.38 156 GLN B C 1
ATOM 2504 O O . GLN B 1 156 ? -2.475 -14.883 50.938 1 39.38 156 GLN B O 1
ATOM 2509 N N . ILE B 1 157 ? -1.134 -14.719 49.219 1 40.5 157 ILE B N 1
ATOM 2510 C CA . ILE B 1 157 ? -0.051 -15.492 49.812 1 40.5 157 ILE B CA 1
ATOM 2511 C C . ILE B 1 157 ? 0.553 -14.719 50.969 1 40.5 157 ILE B C 1
ATOM 2513 O O . ILE B 1 157 ? 0.813 -15.289 52.031 1 40.5 157 ILE B O 1
ATOM 2517 N N . ILE B 1 158 ? 0.652 -13.422 50.844 1 42.34 158 ILE B N 1
ATOM 2518 C CA . ILE B 1 158 ? 1.197 -12.555 51.875 1 42.34 158 ILE B CA 1
ATOM 2519 C C . ILE B 1 158 ? 0.213 -12.461 53.031 1 42.34 158 ILE B C 1
ATOM 2521 O O . ILE B 1 158 ? 0.612 -12.523 54.188 1 42.34 158 ILE B O 1
ATOM 2525 N N . GLU B 1 159 ? -1.047 -12.344 52.688 1 44.78 159 GLU B N 1
ATOM 2526 C CA . GLU B 1 159 ? -2.072 -12.289 53.75 1 44.78 159 GLU B CA 1
ATOM 2527 C C . GLU B 1 159 ? -2.143 -13.609 54.5 1 44.78 159 GLU B C 1
ATOM 2529 O O . GLU B 1 159 ? -2.277 -13.609 55.719 1 44.78 159 GLU B O 1
ATOM 2534 N N . THR B 1 160 ? -1.971 -14.641 53.844 1 39.22 160 THR B N 1
ATOM 2535 C CA . THR B 1 160 ? -2.016 -15.969 54.438 1 39.22 160 THR B CA 1
ATOM 2536 C C . THR B 1 160 ? -0.8 -16.203 55.344 1 39.22 160 THR B C 1
ATOM 2538 O O . THR B 1 160 ? -0.913 -16.812 56.406 1 39.22 160 THR B O 1
ATOM 2541 N N . ILE B 1 161 ? 0.324 -15.617 55.031 1 41.84 161 ILE B N 1
ATOM 2542 C CA . ILE B 1 161 ? 1.547 -15.742 55.844 1 41.84 161 ILE B CA 1
ATOM 2543 C C . ILE B 1 161 ? 1.458 -14.852 57.062 1 41.84 161 ILE B C 1
ATOM 2545 O O . ILE B 1 161 ? 1.913 -15.234 58.156 1 41.84 161 ILE B O 1
ATOM 2549 N N . GLU B 1 162 ? 0.935 -13.602 56.938 1 43 162 GLU B N 1
ATOM 2550 C CA . GLU B 1 162 ? 0.841 -12.656 58.031 1 43 162 GLU B CA 1
ATOM 2551 C C . GLU B 1 162 ? -0.182 -13.125 59.062 1 43 162 GLU B C 1
ATOM 2553 O O . GLU B 1 162 ? -0.022 -12.875 60.281 1 43 162 GLU B O 1
ATOM 2558 N N . ASP B 1 163 ? -1.197 -13.711 58.688 1 39.47 163 ASP B N 1
ATOM 2559 C CA . ASP B 1 163 ? -2.25 -14.156 59.625 1 39.47 163 ASP B CA 1
ATOM 2560 C C . ASP B 1 163 ? -1.85 -15.438 60.344 1 39.47 163 ASP B C 1
ATOM 2562 O O . ASP B 1 163 ? -2.578 -15.922 61.188 1 39.47 163 ASP B O 1
ATOM 2566 N N . ARG B 1 164 ? -0.751 -15.797 60.031 1 29.59 164 ARG B N 1
ATOM 2567 C CA . ARG B 1 164 ? -0.24 -16.906 60.844 1 29.59 164 ARG B CA 1
ATOM 2568 C C . ARG B 1 164 ? 0.708 -16.406 61.906 1 29.59 164 ARG B C 1
ATOM 2570 O O . ARG B 1 164 ? 1.545 -15.531 61.656 1 29.59 164 ARG B O 1
#

Sequence (328 aa):
MIFCYLFVLFGLGAFSVNTGVTDSIQGVTVIGKLTCGTKSISGVEVQIWNKNTDDPDDLLNTTYSDAKGAFEVYGEDKEVTAIEPYLVIKHNCNNGIINPKCTITDAYLIPKKFIGKTYDMYIVSLNIAGRNHKKNCKLLIDEIWNLMVNETIEDQIIETIEDRMIFCYLFVLFGLGAFSVNTGVTDSIQGVTVIGKLTCGTKSISGVEVQIWNKNTDDPDDLLNTTYSDAKGAFEVYGEDKEVTAIEPYLVIKHNCNNGIINPKCTITDAYLIPKKFIGKTYDMYIVSLNIAGRNHKKNCKLLIDEIWNLMVNETIEDQIIETIEDR

Radius of gyration: 32.58 Å; Cα contacts (8 Å, |Δi|>4): 657; chains: 2; bounding box: 72×96×122 Å

Nearest PDB structures (foldseek):
  5ek8-assembly1_A  TM=5.898E-01  e=4.598E-06  Rippkaea orientalis PCC 8801
  1etb-assembly1_2  TM=4.757E-01  e=1.032E-02  Homo sapiens
  3u2j-assembly1_B-2  TM=4.926E-01  e=1.828E-02  Homo sapiens
  2trh-assembly1_B-2  TM=4.964E-01  e=3.843E-02  Homo sapiens
  7ybr-assembly1_B-2  TM=4.336E-01  e=1.828E-02  Homo sapiens

Secondary structure (DSSP, 8-state):
-----------------------EEEEEEEEEEEEETTEE--S-EEEEEE--SSSPPEEEEEEE--TTSEEEEEEEEEESS---EEEEEEE-TTTTTT-TTEEEEEEEE--GGGTTSEEEEEEEETTS--EEEEEEE--THHHHHHHHHHHHHHHHHHHHHHT-/-----------------------EEEEEEEEEEEEETTEE--S-EEEEEE--SSSPPEEEEEEE--TTSEEEEEEEEEESS---EEEEEEE-TTTTTT-TTEEEEEEEE--GGGTTSEEEEEEEETTS--EEEEEEE--THHHHHHHHHHHHHHHHHHHHHHT-

Solvent-accessible surface area (backbone atoms only — not comparable to full-atom values): 17989 Å² total; per-residue (Å²): 133,84,80,76,76,74,75,73,72,73,70,75,68,76,72,72,73,71,72,68,79,61,63,41,82,48,35,34,34,41,36,35,27,34,23,47,72,93,38,57,38,50,71,34,43,39,33,33,31,35,60,51,90,89,50,80,64,40,80,48,34,75,38,54,18,36,85,74,4,37,37,67,44,61,30,59,50,75,31,71,60,82,77,48,44,31,37,38,39,44,41,36,66,96,30,47,85,82,38,66,66,29,40,32,35,28,32,41,71,50,66,68,86,29,57,78,34,71,40,68,37,43,49,44,34,53,61,44,67,44,45,81,61,41,78,48,59,67,65,54,48,60,56,47,42,45,46,46,45,44,45,48,46,47,48,48,52,49,48,56,57,63,76,93,134,83,80,75,76,76,75,74,73,74,71,73,70,77,71,72,71,70,71,68,80,62,63,40,82,47,35,34,34,40,35,34,27,34,23,47,72,94,39,56,39,51,72,35,43,38,33,34,33,34,59,52,91,90,51,80,63,41,81,48,34,75,36,54,19,35,85,72,5,38,39,68,44,62,30,60,49,75,32,72,58,83,76,47,44,32,36,38,39,44,41,34,65,95,30,46,86,82,38,65,66,29,38,33,36,27,31,41,71,48,66,68,87,28,58,77,34,71,40,67,37,43,48,45,33,53,62,45,64,44,44,82,61,42,76,48,58,65,66,53,48,61,55,48,44,44,47,47,46,45,45,49,46,47,48,49,52,49,50,59,56,67,76,95

Foldseek 3Di:
DPPPPPPPPPPPPPPPPCVVLFWDKKKEKEKEFEDQVVATDWFKKKWKWWDDDPDHIDTFDIDIAHPRRIDMDMGMDTDSDQTFMKMKIKDQRPNCVPAVQKIKIAMGGDDSVRIVHYHYPYYDYPVDHHPPIDIDGPPCCVVVVVVVVVVVVVVVVVVVVVVD/DPPPPPPPPPPPPPPPPCVVLFWDKKKEKEKEFEDQVVATDWFKKKWKWWDDDPDHIDTFDIDIAHPRRIDMDMGMDTDSDQTFMKMKIKDCRPNCVPAVQKIKIAMGGDDSVRIVHYHYPYYDYPVDHHPPIDIDGPPCCVVVVVVVVVVVVVVVVVVVVVVD

Organism: Onchocerca volvulus (NCBI:txid6282)

pLDDT: mean 78.32, std 22.16, range [29.59, 98.88]